Protein AF-A0A6P4YGZ4-F1 (afdb_monomer_lite)

Structure (mmCIF, N/CA/C/O backbone):
data_AF-A0A6P4YGZ4-F1
#
_entry.id   AF-A0A6P4YGZ4-F1
#
loop_
_atom_site.group_PDB
_atom_site.id
_atom_site.type_symbol
_atom_site.label_atom_id
_atom_site.label_alt_id
_atom_site.label_comp_id
_atom_site.label_asym_id
_atom_site.label_entity_id
_atom_site.label_seq_id
_atom_site.pdbx_PDB_ins_code
_atom_site.Cartn_x
_atom_site.Cartn_y
_atom_site.Cartn_z
_atom_site.occupancy
_atom_site.B_iso_or_equiv
_atom_site.auth_seq_id
_atom_site.auth_comp_id
_atom_site.auth_asym_id
_atom_site.auth_atom_id
_atom_site.pdbx_PDB_model_num
ATOM 1 N N . MET A 1 1 ? -19.707 11.711 22.437 1.00 38.28 1 MET A N 1
ATOM 2 C CA . MET A 1 1 ? -18.359 11.160 22.706 1.00 38.28 1 MET A CA 1
ATOM 3 C C . MET A 1 1 ? -18.419 9.651 22.937 1.00 38.28 1 MET A C 1
ATOM 5 O O . MET A 1 1 ? -17.911 8.936 22.089 1.00 38.28 1 MET A O 1
ATOM 9 N N . ALA A 1 2 ? -19.111 9.150 23.972 1.00 34.22 2 ALA A N 1
ATOM 10 C CA . ALA A 1 2 ? -19.199 7.708 24.261 1.00 34.22 2 ALA A CA 1
ATOM 11 C C . ALA A 1 2 ? -19.698 6.853 23.075 1.00 34.22 2 ALA A C 1
ATOM 13 O O . ALA A 1 2 ? -19.029 5.898 22.711 1.00 34.22 2 ALA A O 1
ATOM 14 N N . ALA A 1 3 ? -20.773 7.256 22.386 1.00 33.97 3 ALA A N 1
ATOM 15 C CA . ALA A 1 3 ? -21.329 6.495 21.256 1.00 33.97 3 ALA A CA 1
ATOM 16 C C . ALA A 1 3 ? -20.381 6.355 20.041 1.00 33.97 3 ALA A C 1
ATOM 18 O O . ALA A 1 3 ? -20.393 5.329 19.366 1.00 33.97 3 ALA A O 1
ATOM 19 N N . ILE A 1 4 ? -19.520 7.351 19.789 1.00 40.81 4 ILE A N 1
ATOM 20 C CA . ILE A 1 4 ? -18.512 7.288 18.714 1.00 40.81 4 ILE A CA 1
ATOM 21 C C . ILE A 1 4 ? -17.403 6.301 19.102 1.00 40.81 4 ILE A C 1
ATOM 23 O O . ILE A 1 4 ? -16.966 5.505 18.279 1.00 40.81 4 ILE A O 1
ATOM 27 N N . VAL A 1 5 ? -16.999 6.293 20.376 1.00 48.25 5 VAL A N 1
ATOM 28 C CA . VAL A 1 5 ? -15.969 5.377 20.887 1.00 48.25 5 VAL A CA 1
ATOM 29 C C . VAL A 1 5 ? -16.496 3.939 20.994 1.00 48.25 5 VAL A C 1
ATOM 31 O O . VAL A 1 5 ? -15.761 3.000 20.703 1.00 48.25 5 VAL A O 1
ATOM 34 N N . THR A 1 6 ? -17.782 3.740 21.301 1.00 44.81 6 THR A N 1
ATOM 35 C CA . THR A 1 6 ? -18.419 2.412 21.274 1.00 44.81 6 THR A CA 1
ATOM 36 C C . THR A 1 6 ? -18.513 1.851 19.851 1.00 44.81 6 THR A C 1
ATOM 38 O O . THR A 1 6 ? -18.301 0.658 19.662 1.00 44.81 6 THR A O 1
ATOM 41 N N . SER A 1 7 ? -18.729 2.693 18.832 1.00 47.78 7 SER A N 1
ATOM 42 C CA . SER A 1 7 ? -18.676 2.268 17.422 1.00 47.78 7 SER A CA 1
ATOM 43 C C . SER A 1 7 ? -17.259 1.914 16.939 1.00 47.78 7 SER A C 1
ATOM 45 O O . SER A 1 7 ? -17.119 1.228 15.928 1.00 47.78 7 SER A O 1
ATOM 47 N N . LEU A 1 8 ? -16.213 2.369 17.640 1.00 48.09 8 LEU A N 1
ATOM 48 C CA . LEU A 1 8 ? -14.808 2.030 17.375 1.00 48.09 8 LEU A CA 1
ATOM 49 C C . LEU A 1 8 ? -14.364 0.737 18.083 1.00 48.09 8 LEU A C 1
ATOM 51 O O . LEU A 1 8 ? -13.248 0.260 17.856 1.00 48.09 8 LEU A O 1
ATOM 55 N N . ALA A 1 9 ? -15.214 0.153 18.936 1.00 45.94 9 ALA A N 1
ATOM 56 C CA . ALA A 1 9 ? -14.920 -1.106 19.597 1.00 45.94 9 ALA A CA 1
ATOM 57 C C . ALA A 1 9 ? -14.879 -2.244 18.564 1.00 45.94 9 ALA A C 1
ATOM 59 O O . ALA A 1 9 ? -15.868 -2.564 17.911 1.00 45.94 9 ALA A O 1
ATOM 60 N N . CYS A 1 10 ? -13.698 -2.846 18.429 1.00 48.53 10 CYS A N 1
ATOM 61 C CA . CYS A 1 10 ? -13.402 -4.006 17.590 1.00 48.53 10 CYS A CA 1
ATOM 62 C C . CYS A 1 10 ? -14.480 -5.100 17.781 1.00 48.53 10 CYS A C 1
ATOM 64 O O . CYS A 1 10 ? -14.523 -5.683 18.872 1.00 48.53 10 CYS A O 1
ATOM 66 N N . PRO A 1 11 ? -15.332 -5.412 16.782 1.00 51.25 11 PRO A N 1
ATOM 67 C CA . PRO A 1 11 ? -16.237 -6.548 16.884 1.00 51.25 11 PRO A CA 1
ATOM 68 C C . PRO A 1 11 ? -15.394 -7.826 16.849 1.00 51.25 11 PRO A C 1
ATOM 70 O O . PRO A 1 11 ? -14.919 -8.250 15.797 1.00 51.25 11 PRO A O 1
ATOM 73 N N . ASP A 1 12 ? -15.155 -8.400 18.026 1.00 47.28 12 ASP A N 1
ATOM 74 C CA . ASP A 1 12 ? -14.498 -9.693 18.179 1.00 47.28 12 ASP A CA 1
ATOM 75 C C . ASP A 1 12 ? -15.458 -10.768 17.650 1.00 47.28 12 ASP A C 1
ATOM 77 O O . ASP A 1 12 ? -16.532 -10.996 18.212 1.00 47.28 12 ASP A O 1
ATOM 81 N N . VAL A 1 13 ? -15.127 -11.356 16.499 1.00 47.41 13 VAL A N 1
ATOM 82 C CA . VAL A 1 13 ? -15.925 -12.423 15.870 1.00 47.41 13 VAL A CA 1
ATOM 83 C C . VAL A 1 13 ? -15.520 -13.801 16.406 1.00 47.41 13 VAL A C 1
ATOM 85 O O . VAL A 1 13 ? -16.323 -14.729 16.345 1.00 47.41 13 VAL A O 1
ATOM 88 N N . ASP A 1 14 ? -14.343 -13.935 17.020 1.00 40.75 14 ASP A N 1
ATOM 89 C CA . ASP A 1 14 ? -13.806 -15.247 17.404 1.00 40.75 14 ASP A CA 1
ATOM 90 C C . ASP A 1 14 ? -14.371 -15.796 18.726 1.00 40.75 14 ASP A C 1
ATOM 92 O O . ASP A 1 14 ? -14.312 -17.000 18.966 1.00 40.75 14 ASP A O 1
ATOM 96 N N . SER A 1 15 ? -15.001 -14.972 19.570 1.00 39.31 15 SER A N 1
ATOM 97 C CA . SER A 1 15 ? -15.545 -15.425 20.862 1.00 39.31 15 SER A CA 1
ATOM 98 C C . SER A 1 15 ? -16.939 -16.064 20.789 1.00 39.31 15 SER A C 1
ATOM 100 O O . SER A 1 15 ? -17.356 -16.712 21.745 1.00 39.31 15 SER A O 1
ATOM 102 N N . ARG A 1 16 ? -17.673 -15.946 19.669 1.00 36.69 16 ARG A N 1
ATOM 103 C CA . ARG A 1 16 ? -19.052 -16.479 19.559 1.00 36.69 16 ARG A CA 1
ATOM 104 C C . ARG A 1 16 ? -19.152 -17.932 19.093 1.00 36.69 16 ARG A C 1
ATOM 106 O O . ARG A 1 16 ? -20.245 -18.494 19.124 1.00 36.69 16 ARG A O 1
ATOM 113 N N . CYS A 1 17 ? -18.051 -18.554 18.673 1.00 34.81 17 CYS A N 1
ATOM 114 C CA . CYS A 1 17 ? -18.081 -19.930 18.164 1.00 34.81 17 CYS A CA 1
ATOM 115 C C . CYS A 1 17 ? -18.033 -21.010 19.255 1.00 34.81 17 CYS A C 1
ATOM 117 O O . CYS A 1 17 ? -18.300 -22.166 18.945 1.00 34.81 17 CYS A O 1
ATOM 119 N N . HIS A 1 18 ? -17.750 -20.667 20.517 1.00 31.81 18 HIS A N 1
ATOM 120 C CA . HIS A 1 18 ? -17.573 -21.674 21.571 1.00 31.81 18 HIS A CA 1
ATOM 121 C C . HIS A 1 18 ? -18.814 -21.938 22.448 1.00 31.81 18 HIS A C 1
ATOM 123 O O . HIS A 1 18 ? -18.784 -22.870 23.247 1.00 31.81 18 HIS A O 1
ATOM 129 N N . GLU A 1 19 ? -19.915 -21.188 22.276 1.00 35.25 19 GLU A N 1
ATOM 130 C CA . GLU A 1 19 ? -21.126 -21.331 23.115 1.00 35.25 19 GLU A CA 1
ATOM 131 C C . GLU A 1 19 ? -22.372 -21.905 22.411 1.00 35.25 19 GLU A C 1
ATOM 133 O O . GLU A 1 19 ? -23.364 -22.206 23.071 1.00 35.25 19 GLU A O 1
ATOM 138 N N . ARG A 1 20 ? -22.355 -22.161 21.094 1.00 32.97 20 ARG A N 1
ATOM 139 C CA . ARG A 1 20 ? -23.456 -22.893 20.422 1.00 32.97 20 ARG A CA 1
ATOM 140 C C . ARG A 1 20 ? -23.202 -24.395 20.410 1.00 32.97 20 ARG A C 1
ATOM 142 O O . ARG A 1 20 ? -23.030 -25.008 19.364 1.00 32.97 20 ARG A O 1
ATOM 149 N N . GLY A 1 21 ? -23.181 -24.973 21.603 1.00 33.41 21 GLY A N 1
ATOM 150 C CA . GLY A 1 21 ? -22.968 -26.398 21.819 1.00 33.41 21 GLY A CA 1
ATOM 151 C C . GLY A 1 21 ? -23.950 -27.012 22.807 1.00 33.41 21 GLY A C 1
ATOM 152 O O . GLY A 1 21 ? -23.514 -27.806 23.625 1.00 33.41 21 GLY A O 1
ATOM 153 N N . ASN A 1 22 ? -25.240 -26.645 22.792 1.00 34.56 22 ASN A N 1
ATOM 154 C CA . ASN A 1 22 ? -26.296 -27.521 23.320 1.00 34.56 22 ASN A CA 1
ATOM 155 C C . ASN A 1 22 ? -27.709 -27.019 22.988 1.00 34.56 22 ASN A C 1
ATOM 157 O O . ASN A 1 22 ? -28.110 -25.963 23.471 1.00 34.56 22 ASN A O 1
ATOM 161 N N . SER A 1 23 ? -28.455 -27.811 22.209 1.00 32.22 23 SER A N 1
ATOM 162 C CA . SER A 1 23 ? -29.927 -27.971 22.190 1.00 32.22 23 SER A CA 1
ATOM 163 C C . SER A 1 23 ? -30.432 -28.143 20.759 1.00 32.22 23 SER A C 1
ATOM 165 O O . SER A 1 23 ? -30.665 -27.182 20.031 1.00 32.22 23 SER A O 1
ATOM 167 N N . SER A 1 24 ? -30.620 -29.392 20.343 1.00 30.50 24 SER A N 1
ATOM 168 C CA . SER A 1 24 ? -31.450 -29.734 19.187 1.00 30.50 24 SER A CA 1
ATOM 169 C C . SER A 1 24 ? -32.511 -30.717 19.652 1.00 30.50 24 SER A C 1
ATOM 171 O O . SER A 1 24 ? -32.300 -31.926 19.698 1.00 30.50 24 SER A O 1
ATOM 173 N N . THR A 1 25 ? -33.645 -30.157 20.058 1.00 33.12 25 THR A N 1
ATOM 174 C CA . THR A 1 25 ? -34.918 -30.850 20.221 1.00 33.12 25 THR A CA 1
ATOM 175 C C . THR A 1 25 ? -35.536 -31.092 18.845 1.00 33.12 25 THR A C 1
ATOM 177 O O . THR A 1 25 ? -35.570 -30.208 17.991 1.00 33.12 25 THR A O 1
ATOM 180 N N . LEU A 1 26 ? -36.010 -32.322 18.652 1.00 30.80 26 LEU A N 1
ATOM 181 C CA . LEU A 1 26 ? -36.814 -32.797 17.531 1.00 30.80 26 LEU A CA 1
ATOM 182 C C . LEU A 1 26 ? -37.988 -31.864 17.181 1.00 30.80 26 LEU A C 1
ATOM 184 O O . LEU A 1 26 ? -38.789 -31.543 18.056 1.00 30.80 26 LEU A O 1
ATOM 188 N N . ALA A 1 27 ? -38.193 -31.600 15.887 1.00 30.83 27 ALA A N 1
ATOM 189 C CA . ALA A 1 27 ? -39.525 -31.380 15.318 1.00 30.83 27 ALA A CA 1
ATOM 190 C C . ALA A 1 27 ? -39.557 -31.785 13.831 1.00 30.83 27 ALA A C 1
ATOM 192 O O . ALA A 1 27 ? -38.779 -31.303 13.010 1.00 30.83 27 ALA A O 1
ATOM 193 N N . LEU A 1 28 ? -40.454 -32.722 13.522 1.00 31.56 28 LEU A N 1
ATOM 194 C CA . LEU A 1 28 ? -40.776 -33.284 12.208 1.00 31.56 28 LEU A CA 1
ATOM 195 C C . LEU A 1 28 ? -41.928 -32.509 11.539 1.00 31.56 28 LEU A C 1
ATOM 197 O O . LEU A 1 28 ? -42.857 -32.090 12.222 1.00 31.56 28 LEU A O 1
ATOM 201 N N . GLY A 1 29 ? -41.929 -32.478 10.197 1.00 28.39 29 GLY A N 1
ATOM 202 C CA . GLY A 1 29 ? -43.078 -32.138 9.330 1.00 28.39 29 GLY A CA 1
ATOM 203 C C . GLY A 1 29 ? -43.074 -30.686 8.827 1.00 28.39 29 GLY A C 1
ATOM 204 O O . GLY A 1 29 ? -42.703 -29.785 9.555 1.00 28.39 29 GLY A O 1
ATOM 205 N N . GLY A 1 30 ? -43.450 -30.322 7.600 1.00 28.28 30 GLY A N 1
ATOM 206 C CA . GLY A 1 30 ? -43.998 -31.021 6.442 1.00 28.28 30 GLY A CA 1
ATOM 207 C C . GLY A 1 30 ? -44.523 -29.972 5.433 1.00 28.28 30 GLY A C 1
ATOM 208 O O . GLY A 1 30 ? -45.200 -29.037 5.826 1.00 28.28 30 GLY A O 1
ATOM 209 N N . LYS A 1 31 ? -44.199 -30.153 4.142 1.00 30.59 31 LYS A N 1
ATOM 210 C CA . LYS A 1 31 ? -44.882 -29.703 2.897 1.00 30.59 31 LYS A CA 1
ATOM 211 C C . LYS A 1 31 ? -45.336 -28.226 2.681 1.00 30.59 31 LYS A C 1
ATOM 213 O O . LYS A 1 31 ? -46.361 -27.794 3.178 1.00 30.59 31 LYS A O 1
ATOM 218 N N . HIS A 1 32 ? -44.687 -27.596 1.686 1.00 32.97 32 HIS A N 1
ATOM 219 C CA . HIS A 1 32 ? -45.236 -27.041 0.418 1.00 32.97 32 HIS A CA 1
ATOM 220 C C . HIS A 1 32 ? -46.369 -25.976 0.417 1.00 32.97 32 HIS A C 1
ATOM 222 O O . HIS A 1 32 ? -47.526 -26.315 0.642 1.00 32.97 32 HIS A O 1
ATOM 228 N N . LYS A 1 33 ? -46.084 -24.759 -0.097 1.00 29.42 33 LYS A N 1
ATOM 229 C CA . LYS A 1 33 ? -46.687 -24.151 -1.321 1.00 29.42 33 LYS A CA 1
ATOM 230 C C . LYS A 1 33 ? -46.268 -22.683 -1.512 1.00 29.42 33 LYS A C 1
ATOM 232 O O . LYS A 1 33 ? -46.487 -21.835 -0.659 1.00 29.42 33 LYS A O 1
ATOM 237 N N . THR A 1 34 ? -45.732 -22.395 -2.693 1.00 34.12 34 THR A N 1
ATOM 238 C CA . THR A 1 34 ? -45.511 -21.063 -3.263 1.00 34.12 34 THR A CA 1
ATOM 239 C C . THR A 1 34 ? -46.824 -20.496 -3.815 1.00 34.12 34 THR A C 1
ATOM 241 O O . THR A 1 34 ? -47.534 -21.175 -4.554 1.00 34.12 34 THR A O 1
ATOM 244 N N . SER A 1 35 ? -47.154 -19.246 -3.484 1.00 27.17 35 SER A N 1
ATOM 245 C CA . SER A 1 35 ? -48.253 -18.503 -4.115 1.00 27.17 35 SER A CA 1
ATOM 246 C C . SER A 1 35 ? -47.897 -17.020 -4.196 1.00 27.17 35 SER A C 1
ATOM 248 O O . SER A 1 35 ? -48.106 -16.259 -3.256 1.00 27.17 35 SER A O 1
A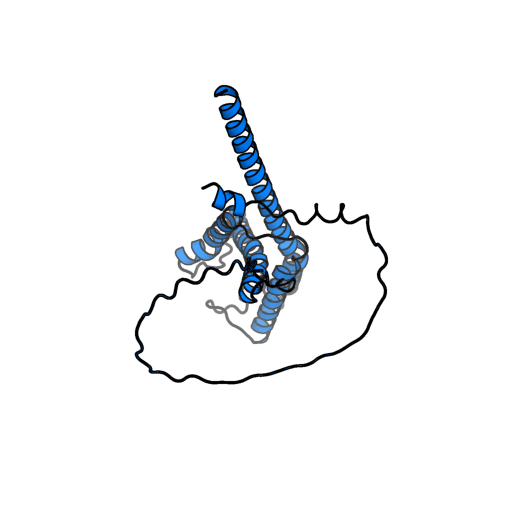TOM 250 N N . SER A 1 36 ? -47.351 -16.604 -5.337 1.00 34.19 36 SER A N 1
ATOM 251 C CA . SER A 1 36 ? -47.166 -15.194 -5.675 1.00 34.19 36 SER A CA 1
ATOM 252 C C . SER A 1 36 ? -48.520 -14.555 -5.991 1.00 34.19 36 SER A C 1
ATOM 254 O O . SER A 1 36 ? -49.131 -14.879 -7.007 1.00 34.19 36 SER A O 1
ATOM 256 N N . ARG A 1 37 ? -48.970 -13.600 -5.170 1.00 28.52 37 ARG A N 1
ATOM 257 C CA . ARG A 1 37 ? -50.014 -12.639 -5.557 1.00 28.52 37 ARG A CA 1
ATOM 258 C C . ARG A 1 37 ? -49.381 -11.271 -5.763 1.00 28.52 37 ARG A C 1
ATOM 260 O O . ARG A 1 37 ? -49.066 -10.555 -4.823 1.00 28.52 37 ARG A O 1
ATOM 267 N N . ARG A 1 38 ? -49.197 -10.940 -7.038 1.00 34.25 38 ARG A N 1
ATOM 268 C CA . ARG A 1 38 ? -49.025 -9.577 -7.535 1.00 34.25 38 ARG A CA 1
ATOM 269 C C . ARG A 1 38 ? -50.402 -8.913 -7.444 1.00 34.25 38 ARG A C 1
ATOM 271 O O . ARG A 1 38 ? -51.325 -9.412 -8.083 1.00 34.25 38 ARG A O 1
ATOM 278 N N . LEU A 1 39 ? -50.547 -7.825 -6.693 1.00 31.44 39 LEU A N 1
ATOM 279 C CA . LEU A 1 39 ? -51.666 -6.905 -6.888 1.00 31.44 39 LEU A CA 1
ATOM 280 C C . LEU A 1 39 ? -51.123 -5.505 -7.153 1.00 31.44 39 LEU A C 1
ATOM 282 O O . LEU A 1 39 ? -50.290 -4.970 -6.427 1.00 31.44 39 LEU A O 1
ATOM 286 N N . ARG A 1 40 ? -51.554 -5.024 -8.313 1.00 30.59 40 ARG A N 1
ATOM 287 C CA . ARG A 1 40 ? -51.266 -3.766 -8.980 1.00 30.59 40 ARG A CA 1
ATOM 288 C C . ARG A 1 40 ? -52.366 -2.778 -8.585 1.00 30.59 40 ARG A C 1
ATOM 290 O O . ARG A 1 40 ? -53.515 -3.200 -8.523 1.00 30.59 40 ARG A O 1
ATOM 297 N N . GLU A 1 41 ? -51.980 -1.502 -8.508 1.00 33.03 41 GLU A N 1
ATOM 298 C CA . GLU A 1 41 ? -52.809 -0.303 -8.763 1.00 33.03 41 GLU A CA 1
ATOM 299 C C . GLU A 1 41 ? -53.912 -0.006 -7.720 1.00 33.03 41 GLU A C 1
ATOM 301 O O . GLU A 1 41 ? -54.439 -0.900 -7.083 1.00 33.03 41 GLU A O 1
ATOM 306 N N . SER A 1 42 ? -54.274 1.238 -7.403 1.00 28.11 42 SER A N 1
ATOM 307 C CA . SER A 1 42 ? -54.393 2.436 -8.242 1.00 28.11 42 SER A CA 1
ATOM 308 C C . SER A 1 42 ? -54.506 3.708 -7.385 1.00 28.11 42 SER A C 1
ATOM 310 O O . SER A 1 42 ? -55.063 3.683 -6.291 1.00 28.11 42 SER A O 1
ATOM 312 N N . PHE A 1 43 ? -54.041 4.829 -7.934 1.00 28.36 43 PHE A N 1
ATOM 313 C CA . PHE A 1 43 ? -54.150 6.188 -7.398 1.00 28.36 43 PHE A CA 1
ATOM 314 C C . PHE A 1 43 ? -55.352 6.921 -8.026 1.00 28.36 43 PHE A C 1
ATOM 316 O O . PHE A 1 43 ? -55.473 6.912 -9.253 1.00 28.36 43 PHE A O 1
ATOM 323 N N . SER A 1 44 ? -56.188 7.614 -7.238 1.00 29.97 44 SER A N 1
ATOM 324 C CA . SER A 1 44 ? -56.779 8.901 -7.657 1.00 29.97 44 SER A CA 1
ATOM 325 C C . SER A 1 44 ? -57.472 9.691 -6.533 1.00 29.97 44 SER A C 1
ATOM 327 O O . SER A 1 44 ? -57.881 9.089 -5.542 1.00 29.97 44 SER A O 1
ATOM 329 N N . PRO A 1 45 ? -57.586 11.031 -6.682 1.00 36.72 45 PRO A N 1
ATOM 330 C CA . PRO A 1 45 ? -57.747 11.986 -5.588 1.00 36.72 45 PRO A CA 1
ATOM 331 C C . PRO A 1 45 ? -59.122 12.683 -5.555 1.00 36.72 45 PRO A C 1
ATOM 333 O O . PRO A 1 45 ? -59.762 12.870 -6.587 1.00 36.72 45 PRO A O 1
ATOM 336 N N . GLY A 1 46 ? -59.505 13.188 -4.378 1.00 31.14 46 GLY A N 1
ATOM 337 C CA . GLY A 1 46 ? -60.524 14.235 -4.227 1.00 31.14 46 GLY A CA 1
ATOM 338 C C . GLY A 1 46 ? -61.805 13.794 -3.514 1.00 31.14 46 GLY A C 1
ATOM 339 O O . GLY A 1 46 ? -62.572 12.995 -4.036 1.00 31.14 46 GLY A O 1
ATOM 340 N N . GLY A 1 47 ? -62.060 14.378 -2.340 1.00 27.11 47 GLY A N 1
ATOM 341 C CA . GLY A 1 47 ? -63.320 14.233 -1.612 1.00 27.11 47 GLY A CA 1
ATOM 342 C C . GLY A 1 47 ? -63.282 14.956 -0.268 1.00 27.11 47 GLY A C 1
ATOM 343 O O . GLY A 1 47 ? -62.701 14.462 0.690 1.00 27.11 47 GLY A O 1
ATOM 344 N N . THR A 1 48 ? -63.871 16.147 -0.221 1.00 35.88 48 THR A N 1
ATOM 345 C CA . THR A 1 48 ? -64.159 16.934 0.987 1.00 35.88 48 THR A CA 1
ATOM 346 C C . THR A 1 48 ? -65.310 16.298 1.770 1.00 35.88 48 THR A C 1
ATOM 348 O O . THR A 1 48 ? -66.368 16.064 1.188 1.00 35.88 48 THR A O 1
ATOM 351 N N . GLY A 1 49 ? -65.141 16.067 3.073 1.00 28.41 49 GLY A N 1
ATOM 352 C CA . GLY A 1 49 ? -66.189 15.542 3.953 1.00 28.41 49 GLY A CA 1
ATOM 353 C C . GLY A 1 49 ? -65.838 15.776 5.421 1.00 28.41 49 GLY A C 1
ATOM 354 O O . GLY A 1 49 ? -64.677 15.674 5.800 1.00 28.41 49 GLY A O 1
ATOM 355 N N . ASN A 1 50 ? -66.836 16.179 6.200 1.00 27.03 50 ASN A N 1
ATOM 356 C CA . ASN A 1 50 ? -66.723 16.797 7.517 1.00 27.03 50 ASN A CA 1
ATOM 357 C C . ASN A 1 50 ? -66.259 15.837 8.627 1.00 27.03 50 ASN A C 1
ATOM 359 O O . ASN A 1 50 ? -66.482 14.633 8.571 1.00 27.03 50 ASN A O 1
ATOM 363 N N . PHE A 1 51 ? -65.630 16.423 9.647 1.00 27.67 51 PHE A N 1
ATOM 364 C CA . PHE A 1 51 ? -65.204 15.785 10.889 1.00 27.67 51 PHE A CA 1
ATOM 365 C C . PHE A 1 51 ? -66.394 15.704 11.855 1.00 27.67 51 PHE A C 1
ATOM 367 O O . PHE A 1 51 ? -66.743 16.699 12.489 1.00 27.67 51 PHE A O 1
ATOM 374 N N . GLU A 1 52 ? -67.013 14.530 11.950 1.00 31.14 52 GLU A N 1
ATOM 375 C CA . GLU A 1 52 ? -67.868 14.146 13.075 1.00 31.14 52 GLU A CA 1
ATOM 376 C C . GLU A 1 52 ? -67.065 13.206 13.979 1.00 31.14 52 GLU A C 1
ATOM 378 O O . GLU A 1 52 ? -66.563 12.170 13.544 1.00 31.14 52 GLU A O 1
ATOM 383 N N . VAL A 1 53 ? -66.877 13.627 15.232 1.00 31.61 53 VAL A N 1
ATOM 384 C CA . VAL A 1 53 ? -66.262 12.818 16.288 1.00 31.61 53 VAL A CA 1
ATOM 385 C C . VAL A 1 53 ? -67.364 11.977 16.899 1.00 31.61 53 VAL A C 1
ATOM 387 O O . VAL A 1 53 ? -68.124 12.467 17.732 1.00 31.61 53 VAL A O 1
ATOM 390 N N . GLU A 1 54 ? -67.434 10.720 16.485 1.00 30.84 54 GLU A N 1
ATOM 391 C CA . GLU A 1 54 ? -68.178 9.691 17.198 1.00 30.84 54 GLU A CA 1
ATOM 392 C C . GLU A 1 54 ? -67.177 8.918 18.055 1.00 30.84 54 GLU A C 1
ATOM 394 O O . GLU A 1 54 ? -66.260 8.254 17.568 1.00 30.84 54 GLU A O 1
ATOM 399 N N . SER A 1 55 ? -67.269 9.150 19.360 1.00 35.22 55 SER A N 1
ATOM 400 C CA . SER A 1 55 ? -66.435 8.529 20.374 1.00 35.22 55 SER A CA 1
ATOM 401 C C . SER A 1 55 ? -67.049 7.195 20.770 1.00 35.22 55 SER A C 1
ATOM 403 O O . SER A 1 55 ? -67.847 7.159 21.704 1.00 35.22 55 SER A O 1
ATOM 405 N N . ASP A 1 56 ? -66.635 6.127 20.092 1.00 28.25 56 ASP A N 1
ATOM 406 C CA . ASP A 1 56 ? -66.869 4.762 20.548 1.00 28.25 56 ASP A CA 1
ATOM 407 C C . ASP A 1 56 ? -65.548 4.123 20.968 1.00 28.25 56 ASP A C 1
ATOM 409 O O . ASP A 1 56 ? -64.582 3.978 20.218 1.00 28.25 56 ASP A O 1
ATOM 413 N N . SER A 1 57 ? -65.518 3.814 22.256 1.00 41.44 57 SER A N 1
ATOM 414 C CA . SER A 1 57 ? -64.507 3.045 22.947 1.00 41.44 57 SER A CA 1
ATOM 415 C C . SER A 1 57 ? -64.587 1.582 22.514 1.00 41.44 57 SER A C 1
ATOM 417 O O . SER A 1 57 ? -65.488 0.870 22.958 1.00 41.44 57 SER A O 1
ATOM 419 N N . GLU A 1 58 ? -63.619 1.110 21.732 1.00 39.19 58 GLU A N 1
ATOM 420 C CA . GLU A 1 58 ? -63.350 -0.322 21.607 1.00 39.19 58 GLU A CA 1
ATOM 421 C C . GLU A 1 58 ? -61.881 -0.613 21.923 1.00 39.19 58 GLU A C 1
ATOM 423 O O . GLU A 1 58 ? -60.941 -0.037 21.376 1.00 39.19 58 GLU A O 1
ATOM 428 N N . ASP A 1 59 ? -61.731 -1.478 22.918 1.00 40.66 59 ASP A N 1
ATOM 429 C CA . ASP A 1 59 ? -60.502 -1.970 23.511 1.00 40.66 59 ASP A CA 1
ATOM 430 C C . ASP A 1 59 ? -59.896 -3.022 22.570 1.00 40.66 59 ASP A C 1
ATOM 432 O O . ASP A 1 59 ? -60.253 -4.200 22.612 1.00 40.66 59 ASP A O 1
ATOM 436 N N . SER A 1 60 ? -59.012 -2.600 21.666 1.00 35.91 60 SER A N 1
ATOM 437 C CA . SER A 1 60 ? -58.219 -3.508 20.835 1.00 35.91 60 SER A CA 1
ATOM 438 C C . SER A 1 60 ? -56.739 -3.193 21.006 1.00 35.91 60 SER A C 1
ATOM 440 O O . SER A 1 60 ? -56.173 -2.278 20.408 1.00 35.91 60 SER A O 1
ATOM 442 N N . ASN A 1 61 ? -56.117 -3.979 21.881 1.00 42.56 61 ASN A N 1
ATOM 443 C CA . ASN A 1 61 ? -54.677 -4.094 22.052 1.00 42.56 61 ASN A CA 1
ATOM 444 C C . ASN A 1 61 ? -54.056 -4.697 20.779 1.00 42.56 61 ASN A C 1
ATOM 446 O O . ASN A 1 61 ? -53.653 -5.861 20.749 1.00 42.56 61 ASN A O 1
ATOM 450 N N . ASP A 1 62 ? -54.005 -3.898 19.718 1.00 35.41 62 ASP A N 1
ATOM 451 C CA . ASP A 1 62 ? -53.304 -4.227 18.489 1.00 35.41 62 ASP A CA 1
ATOM 452 C C . ASP A 1 62 ? -51.821 -3.986 18.738 1.00 35.41 62 ASP A C 1
ATOM 454 O O . ASP A 1 62 ? -51.264 -2.908 18.516 1.00 35.41 62 ASP A O 1
ATOM 458 N N . GLY A 1 63 ? -51.175 -5.027 19.262 1.00 40.25 63 GLY A N 1
ATOM 459 C CA . GLY A 1 63 ? -49.731 -5.134 19.260 1.00 40.25 63 GLY A CA 1
ATOM 460 C C . GLY A 1 63 ? -49.238 -4.953 17.831 1.00 40.25 63 GLY A C 1
ATOM 461 O O . GLY A 1 63 ? -49.307 -5.876 17.022 1.00 40.25 63 GLY A O 1
ATOM 462 N N . LEU A 1 64 ? -48.732 -3.755 17.532 1.00 37.31 64 LEU A N 1
ATOM 463 C CA . LEU A 1 64 ? -47.943 -3.467 16.348 1.00 37.31 64 LEU A CA 1
ATOM 464 C C . LEU A 1 64 ? -46.696 -4.348 16.427 1.00 37.31 64 LEU A C 1
ATOM 466 O O . LEU A 1 64 ? -45.657 -3.952 16.958 1.00 37.31 64 LEU A O 1
ATOM 470 N N . SER A 1 65 ? -46.807 -5.574 15.922 1.00 38.53 65 SER A N 1
ATOM 471 C CA . SER A 1 65 ? -45.654 -6.371 15.562 1.00 38.53 65 SER A CA 1
ATOM 472 C C . SER A 1 65 ? -44.977 -5.608 14.434 1.00 38.53 65 SER A C 1
ATOM 474 O O . SER A 1 65 ? -45.336 -5.743 13.264 1.00 38.53 65 SER A O 1
ATOM 476 N N . VAL A 1 66 ? -44.032 -4.744 14.804 1.00 50.12 66 VAL A N 1
ATOM 477 C CA . VAL A 1 66 ? -42.972 -4.322 13.903 1.00 50.12 66 VAL A CA 1
ATOM 478 C C . VAL A 1 66 ? -42.321 -5.625 13.489 1.00 50.12 66 VAL A C 1
ATOM 480 O O . VAL A 1 66 ? -41.566 -6.223 14.256 1.00 50.12 66 VAL A O 1
ATOM 483 N N . ASP A 1 67 ? -42.717 -6.112 12.320 1.00 40.31 67 ASP A N 1
ATOM 484 C CA . ASP A 1 67 ? -42.064 -7.221 11.667 1.00 40.31 67 ASP A CA 1
ATOM 485 C C . ASP A 1 67 ? -40.661 -6.695 11.376 1.00 40.31 67 ASP A C 1
ATOM 487 O O . ASP A 1 67 ? -40.424 -5.949 10.420 1.00 40.31 67 ASP A O 1
ATOM 491 N N . VAL A 1 68 ? -39.751 -6.943 12.322 1.00 58.03 68 VAL A N 1
ATOM 492 C CA . VAL A 1 68 ? -38.322 -6.774 12.132 1.00 58.03 68 VAL A CA 1
ATOM 493 C C . VAL A 1 68 ? -38.015 -7.772 11.042 1.00 58.03 68 VAL A C 1
ATOM 495 O O . VAL A 1 68 ? -37.731 -8.933 11.321 1.00 58.03 68 VAL A O 1
ATOM 498 N N . SER A 1 69 ? -38.168 -7.312 9.798 1.00 45.56 69 SER A N 1
ATOM 499 C CA . SER A 1 69 ? -37.715 -7.995 8.606 1.00 45.56 69 SER A CA 1
ATOM 500 C C . SER A 1 69 ? -36.316 -8.465 8.939 1.00 45.56 69 SER A C 1
ATOM 502 O O . SER A 1 69 ? -35.397 -7.656 9.107 1.00 45.56 69 SER A O 1
ATOM 504 N N . THR A 1 70 ? -36.190 -9.768 9.179 1.00 52.03 70 THR A N 1
ATOM 505 C CA . THR A 1 70 ? -34.917 -10.420 9.409 1.00 52.03 70 THR A CA 1
ATOM 506 C C . THR A 1 70 ? -34.190 -10.303 8.089 1.00 52.03 70 THR A C 1
ATOM 508 O O . THR A 1 70 ? -34.346 -11.150 7.207 1.00 52.03 70 THR A O 1
ATOM 511 N N . ALA A 1 71 ? -33.482 -9.186 7.933 1.00 51.88 71 ALA A N 1
ATOM 512 C CA . ALA A 1 71 ? -32.590 -8.938 6.828 1.00 51.88 71 ALA A CA 1
ATOM 513 C C . ALA A 1 71 ? -31.774 -10.219 6.603 1.00 51.88 71 ALA A C 1
ATOM 515 O O . ALA A 1 71 ? -31.260 -10.788 7.579 1.00 51.88 71 ALA A O 1
ATOM 516 N N . PRO A 1 72 ? -31.709 -10.736 5.363 1.00 60.50 72 PRO A N 1
ATOM 517 C CA . PRO A 1 72 ? -30.907 -11.912 5.083 1.00 60.50 72 PRO A CA 1
ATOM 518 C C . PRO A 1 72 ? -29.465 -11.655 5.554 1.00 60.50 72 PRO A C 1
ATOM 520 O O . PRO A 1 72 ? -29.022 -10.506 5.569 1.00 60.50 72 PRO A O 1
ATOM 523 N N . PRO A 1 73 ? -28.721 -12.698 5.957 1.00 64.31 73 PRO A N 1
ATOM 524 C CA . PRO A 1 73 ? -27.496 -12.578 6.760 1.00 64.31 73 PRO A CA 1
ATOM 525 C C . PRO A 1 73 ? -26.317 -11.789 6.140 1.00 64.31 73 PRO A C 1
ATOM 527 O O . PRO A 1 73 ? -25.271 -11.702 6.774 1.00 64.31 73 PRO A O 1
ATOM 530 N N . ASP A 1 74 ? -26.481 -11.163 4.968 1.00 65.44 74 ASP A N 1
ATOM 531 C CA . ASP A 1 74 ? -25.444 -10.476 4.188 1.00 65.44 74 ASP A CA 1
ATOM 532 C C . ASP A 1 74 ? -25.838 -9.059 3.706 1.00 65.44 74 ASP A C 1
ATOM 534 O O . ASP A 1 74 ? -25.428 -8.632 2.621 1.00 65.44 74 ASP A O 1
ATOM 538 N N . ASP A 1 75 ? -26.592 -8.293 4.497 1.00 71.88 75 ASP A N 1
ATOM 539 C CA . ASP A 1 75 ? -27.161 -6.990 4.090 1.00 71.88 75 ASP A CA 1
ATOM 540 C C . ASP A 1 75 ? -26.158 -5.809 4.023 1.00 71.88 75 ASP A C 1
ATOM 542 O O . ASP A 1 75 ? -26.505 -4.636 4.172 1.00 71.88 75 ASP A O 1
ATOM 546 N N . LEU A 1 76 ? -24.876 -6.086 3.759 1.00 82.69 76 LEU A N 1
ATOM 547 C CA . LEU A 1 76 ? -23.896 -5.039 3.479 1.00 82.69 76 LEU A CA 1
ATOM 548 C C . LEU A 1 76 ? -23.952 -4.647 1.996 1.00 82.69 76 LEU A C 1
ATOM 550 O O . LEU A 1 76 ? -23.616 -5.450 1.118 1.00 82.69 76 LEU A O 1
ATOM 554 N N . CYS A 1 77 ? -24.330 -3.395 1.717 1.00 92.56 77 CYS A N 1
ATOM 555 C CA . CYS A 1 77 ? -24.428 -2.896 0.344 1.00 92.56 77 CYS A CA 1
ATOM 556 C C . CYS A 1 77 ? -23.104 -3.058 -0.425 1.00 92.56 77 CYS A C 1
ATOM 558 O O . CYS A 1 77 ? -22.014 -2.934 0.142 1.00 92.56 77 CYS A O 1
ATOM 560 N N . TRP A 1 78 ? -23.198 -3.323 -1.730 1.00 91.56 78 TRP A N 1
ATOM 561 C CA . TRP A 1 78 ? -22.061 -3.676 -2.585 1.00 91.56 78 TRP A CA 1
ATOM 562 C C . TRP A 1 78 ? -20.918 -2.654 -2.521 1.00 91.56 78 TRP A C 1
ATOM 564 O O . T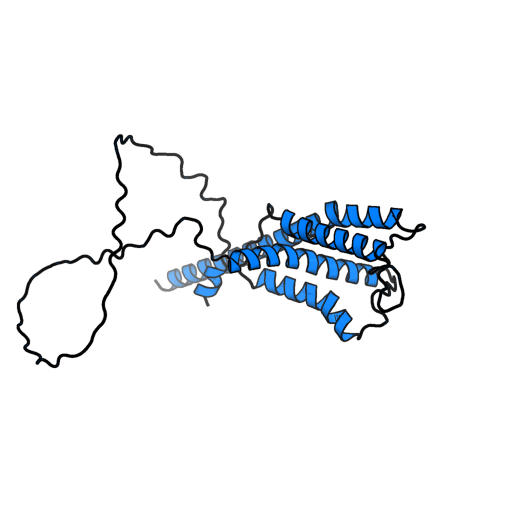RP A 1 78 ? -19.755 -3.048 -2.487 1.00 91.56 78 TRP A O 1
ATOM 574 N N . TYR A 1 79 ? -21.230 -1.358 -2.414 1.00 91.56 79 TYR A N 1
ATOM 575 C CA . TYR A 1 79 ? -20.214 -0.309 -2.365 1.00 91.56 79 TYR A CA 1
ATOM 576 C C . TYR A 1 79 ? -19.367 -0.376 -1.089 1.00 91.56 79 TYR A C 1
ATOM 578 O O . TYR A 1 79 ? -18.167 -0.127 -1.146 1.00 91.56 79 TYR A O 1
ATOM 586 N N . HIS A 1 80 ? -19.934 -0.784 0.052 1.00 90.44 80 HIS A N 1
ATOM 587 C CA . HIS A 1 80 ? -19.158 -0.991 1.278 1.00 90.44 80 HIS A CA 1
ATOM 588 C C . HIS A 1 80 ? -18.199 -2.176 1.138 1.00 90.44 80 HIS A C 1
ATOM 590 O O . HIS A 1 80 ? -17.061 -2.099 1.596 1.00 90.44 80 HIS A O 1
ATOM 596 N N . LYS A 1 81 ? -18.629 -3.255 0.465 1.00 89.69 81 LYS A N 1
ATOM 597 C CA . LYS A 1 81 ? -17.759 -4.401 0.156 1.00 89.69 81 LYS A CA 1
ATOM 598 C C . LYS A 1 81 ? -16.591 -3.951 -0.726 1.00 89.69 81 LYS A C 1
ATOM 600 O O . LYS A 1 81 ? -15.445 -4.264 -0.419 1.00 89.69 81 LYS A O 1
ATOM 605 N N . THR A 1 82 ? -16.865 -3.154 -1.761 1.00 91.62 82 THR A N 1
ATOM 606 C CA . THR A 1 82 ? -15.831 -2.579 -2.633 1.00 91.62 82 THR A CA 1
ATOM 607 C C . THR A 1 82 ? -14.867 -1.679 -1.864 1.00 91.62 82 THR A C 1
ATOM 609 O O . THR A 1 82 ? -13.659 -1.869 -1.968 1.00 91.62 82 THR A O 1
ATOM 612 N N . MET A 1 83 ? -15.371 -0.749 -1.049 1.00 92.25 83 MET A N 1
ATOM 613 C CA . MET A 1 83 ? -14.531 0.141 -0.237 1.00 92.25 83 MET A CA 1
ATOM 614 C C . MET A 1 83 ? -13.646 -0.637 0.729 1.00 92.25 83 MET A C 1
ATOM 616 O O . MET A 1 83 ? -12.475 -0.314 0.897 1.00 92.25 83 MET A O 1
ATOM 620 N N . TRP A 1 84 ? -14.168 -1.712 1.314 1.00 92.81 84 TRP A N 1
ATOM 621 C CA . TRP A 1 84 ? -13.387 -2.568 2.192 1.00 92.81 84 TRP A CA 1
ATOM 622 C C . TRP A 1 84 ? -12.279 -3.331 1.450 1.00 92.81 84 TRP A C 1
ATOM 624 O O . TRP A 1 84 ? -11.153 -3.411 1.941 1.00 92.81 84 TRP A O 1
ATOM 634 N N . VAL A 1 85 ? -12.547 -3.865 0.255 1.00 92.75 85 VAL A N 1
ATOM 635 C CA . VAL A 1 85 ? -11.510 -4.501 -0.584 1.00 92.75 85 VAL A CA 1
ATOM 636 C C . VAL A 1 85 ? -10.435 -3.488 -0.985 1.00 92.75 85 VAL A C 1
ATOM 638 O O . VAL A 1 85 ? -9.240 -3.777 -0.875 1.00 92.75 85 VAL A O 1
ATOM 641 N N . LEU A 1 86 ? -10.854 -2.287 -1.396 1.00 93.19 86 LEU A N 1
ATOM 642 C CA . LEU A 1 86 ? -9.951 -1.188 -1.733 1.00 93.19 86 LEU A CA 1
ATOM 643 C C . LEU A 1 86 ? -9.091 -0.795 -0.534 1.00 93.19 86 LEU A C 1
ATOM 645 O O . LEU A 1 86 ? -7.882 -0.690 -0.683 1.00 93.19 86 LEU A O 1
ATOM 649 N N . TYR A 1 87 ? -9.671 -0.672 0.660 1.00 93.38 87 TYR A N 1
ATOM 650 C CA . TYR A 1 87 ? -8.936 -0.382 1.890 1.00 93.38 87 TYR A CA 1
ATOM 651 C C . TYR A 1 87 ? -7.881 -1.452 2.210 1.00 93.38 87 TYR A C 1
ATOM 653 O O . TYR A 1 87 ? -6.714 -1.122 2.418 1.00 93.38 87 TYR A O 1
ATOM 661 N N . ASN A 1 88 ? -8.257 -2.739 2.171 1.00 93.50 88 ASN A N 1
ATOM 662 C CA . ASN A 1 88 ? -7.320 -3.849 2.412 1.00 93.50 88 ASN A CA 1
ATOM 663 C C . ASN A 1 88 ? -6.165 -3.887 1.399 1.00 93.50 88 ASN A C 1
ATOM 665 O O . ASN A 1 88 ? -5.135 -4.492 1.674 1.00 93.50 88 ASN A O 1
ATOM 669 N N . THR A 1 89 ? -6.339 -3.269 0.231 1.00 94.31 89 THR A N 1
ATOM 670 C CA . THR A 1 89 ? -5.310 -3.158 -0.808 1.00 94.31 89 THR A CA 1
ATOM 671 C C . THR A 1 89 ? -4.473 -1.895 -0.622 1.00 94.31 89 THR A C 1
ATOM 673 O O . THR A 1 89 ? -3.250 -1.953 -0.559 1.00 94.31 89 THR A O 1
ATOM 676 N N . MET A 1 90 ? -5.130 -0.745 -0.502 1.00 94.81 90 MET A N 1
ATOM 677 C CA . MET A 1 90 ? -4.510 0.573 -0.422 1.00 94.81 90 MET A CA 1
ATOM 678 C C . MET A 1 90 ? -3.626 0.703 0.814 1.00 94.81 90 MET A C 1
ATOM 680 O O . MET A 1 90 ? -2.511 1.199 0.698 1.00 94.81 90 MET A O 1
ATOM 684 N N . ALA A 1 91 ? -4.083 0.231 1.977 1.00 94.62 91 ALA A N 1
ATOM 685 C CA . ALA A 1 91 ? -3.346 0.394 3.224 1.00 94.62 91 ALA A CA 1
ATOM 686 C C . ALA A 1 91 ? -1.941 -0.254 3.197 1.00 94.62 91 ALA A C 1
ATOM 688 O O . ALA A 1 91 ? -0.957 0.453 3.428 1.00 94.62 91 ALA A O 1
ATOM 689 N N . PRO A 1 92 ? -1.784 -1.557 2.878 1.00 95.56 92 PRO A N 1
ATOM 690 C CA . PRO A 1 92 ? -0.455 -2.168 2.827 1.00 95.56 92 PRO A CA 1
ATOM 691 C C . PRO A 1 92 ? 0.408 -1.614 1.688 1.00 95.56 92 PRO A C 1
ATOM 693 O O . PRO A 1 92 ? 1.611 -1.440 1.877 1.00 95.56 92 PRO A O 1
ATOM 696 N N . ILE A 1 93 ? -0.182 -1.293 0.531 1.00 94.88 93 ILE A N 1
ATOM 697 C CA . ILE A 1 93 ? 0.560 -0.761 -0.623 1.00 94.88 93 ILE A CA 1
ATOM 698 C C . ILE A 1 93 ? 1.077 0.660 -0.356 1.00 94.88 93 ILE A C 1
ATOM 700 O O . ILE A 1 93 ? 2.220 0.963 -0.690 1.00 94.88 93 ILE A O 1
ATOM 704 N N . ALA A 1 94 ? 0.286 1.518 0.290 1.00 94.19 94 ALA A N 1
ATOM 705 C CA . ALA A 1 94 ? 0.710 2.859 0.682 1.00 94.19 94 ALA A CA 1
ATOM 706 C C . ALA A 1 94 ? 1.911 2.817 1.636 1.00 94.19 94 ALA A C 1
ATOM 708 O O . ALA A 1 94 ? 2.920 3.476 1.389 1.00 94.19 94 ALA A O 1
ATOM 709 N N . LEU A 1 95 ? 1.837 1.987 2.686 1.00 94.31 95 LEU A N 1
ATOM 710 C CA . LEU A 1 95 ? 2.946 1.808 3.628 1.00 94.31 95 LEU A CA 1
ATOM 711 C C . LEU A 1 95 ? 4.193 1.237 2.945 1.00 94.31 95 LEU A C 1
ATOM 713 O O . LEU A 1 95 ? 5.302 1.678 3.246 1.00 94.31 95 LEU A O 1
ATOM 717 N N . LEU A 1 96 ? 4.020 0.298 2.009 1.00 93.69 96 LEU A N 1
ATOM 718 C CA . LEU A 1 96 ? 5.112 -0.255 1.213 1.00 93.69 96 LEU A CA 1
ATOM 719 C C . LEU A 1 96 ? 5.817 0.830 0.389 1.00 93.69 96 LEU A C 1
ATOM 721 O O . LEU A 1 96 ? 7.040 0.930 0.435 1.00 93.69 96 LEU A O 1
ATOM 725 N N . ILE A 1 97 ? 5.068 1.665 -0.334 1.00 90.00 97 ILE A N 1
ATOM 726 C CA . ILE A 1 97 ? 5.639 2.742 -1.159 1.00 90.00 97 ILE A CA 1
ATOM 727 C C . ILE A 1 97 ? 6.402 3.745 -0.284 1.00 90.00 97 ILE A C 1
ATOM 729 O O . ILE A 1 97 ? 7.539 4.106 -0.598 1.00 90.00 97 ILE A O 1
ATOM 733 N N . THR A 1 98 ? 5.819 4.159 0.844 1.00 90.88 98 THR A N 1
ATOM 734 C CA . THR A 1 98 ? 6.481 5.048 1.809 1.00 90.88 98 THR A CA 1
ATOM 735 C C . THR A 1 98 ? 7.756 4.427 2.374 1.00 90.88 98 THR A C 1
ATOM 737 O O . THR A 1 98 ? 8.779 5.110 2.487 1.00 90.88 98 THR A O 1
ATOM 740 N N . PHE A 1 99 ? 7.727 3.134 2.702 1.00 90.81 99 PHE A N 1
ATOM 741 C CA . PHE A 1 99 ? 8.895 2.413 3.192 1.00 90.81 99 PHE A CA 1
ATOM 742 C C . PHE A 1 99 ? 10.002 2.342 2.141 1.00 90.81 99 PHE A C 1
ATOM 744 O O . PHE A 1 99 ? 11.129 2.724 2.440 1.00 90.81 99 PHE A O 1
ATOM 751 N N . LEU A 1 100 ? 9.690 1.925 0.908 1.00 87.44 100 LEU A N 1
ATOM 752 C CA . LEU A 1 100 ? 10.670 1.840 -0.179 1.00 87.44 100 LEU A CA 1
ATOM 753 C C . LEU A 1 100 ? 11.327 3.197 -0.449 1.00 87.44 100 LEU A C 1
ATOM 755 O O . LEU A 1 100 ? 12.547 3.268 -0.591 1.00 87.44 100 LEU A O 1
ATOM 759 N N . ARG A 1 101 ? 10.549 4.288 -0.445 1.00 84.12 101 ARG A N 1
ATOM 760 C CA . ARG A 1 101 ? 11.100 5.642 -0.599 1.00 84.12 101 ARG A CA 1
ATOM 761 C C . ARG A 1 101 ? 11.997 6.039 0.571 1.00 84.12 101 ARG A C 1
ATOM 763 O O . ARG A 1 101 ? 13.066 6.601 0.351 1.00 84.12 101 ARG A O 1
ATOM 770 N N . THR A 1 102 ? 11.571 5.774 1.803 1.00 84.75 102 THR A N 1
ATOM 771 C CA . THR A 1 102 ? 12.348 6.123 3.005 1.00 84.75 102 THR A CA 1
ATOM 772 C C . THR A 1 102 ? 13.656 5.334 3.060 1.00 84.75 102 THR A C 1
ATOM 774 O O . THR A 1 102 ? 14.705 5.896 3.365 1.00 84.75 102 THR A O 1
ATOM 777 N N . LEU A 1 103 ? 13.610 4.054 2.687 1.00 86.62 103 LEU A N 1
ATOM 778 C CA . LEU A 1 103 ? 14.773 3.181 2.578 1.00 86.62 103 LEU A CA 1
ATOM 779 C C . LEU A 1 103 ? 15.761 3.692 1.519 1.00 86.62 103 LEU A C 1
ATOM 781 O O . LEU A 1 103 ? 16.951 3.808 1.798 1.00 86.62 103 LEU A O 1
ATOM 785 N N . ALA A 1 104 ? 15.261 4.059 0.336 1.00 80.81 104 ALA A N 1
ATOM 786 C CA . ALA A 1 104 ? 16.072 4.629 -0.736 1.00 80.81 104 ALA A CA 1
ATOM 787 C C . ALA A 1 104 ? 16.775 5.932 -0.307 1.00 80.81 104 ALA A C 1
ATOM 789 O O . ALA A 1 104 ? 17.963 6.107 -0.573 1.00 80.81 104 ALA A O 1
ATOM 790 N N . MET A 1 105 ? 16.081 6.818 0.417 1.00 78.81 105 MET A N 1
ATOM 791 C CA . MET A 1 105 ? 16.701 8.027 0.978 1.00 78.81 105 MET A CA 1
ATOM 792 C C . MET A 1 105 ? 17.775 7.695 2.025 1.00 78.81 105 MET A C 1
ATOM 794 O O . MET A 1 105 ? 18.841 8.306 2.021 1.00 78.81 105 MET A O 1
ATOM 798 N N . GLY A 1 106 ? 17.524 6.715 2.899 1.00 79.81 106 GLY A N 1
ATOM 799 C CA . GLY A 1 106 ? 18.450 6.325 3.967 1.00 79.81 106 GLY A CA 1
ATOM 800 C C . GLY A 1 106 ? 19.763 5.712 3.471 1.00 79.81 106 GLY A C 1
ATOM 801 O O . GLY A 1 106 ? 20.806 5.935 4.079 1.00 79.81 106 GLY A O 1
ATOM 802 N N . PHE A 1 107 ? 19.739 4.987 2.350 1.00 79.62 107 PHE A N 1
ATOM 803 C CA . PHE A 1 107 ? 20.948 4.412 1.751 1.00 79.62 107 PHE A CA 1
ATOM 804 C C . PHE A 1 107 ? 21.752 5.392 0.895 1.00 79.62 107 PHE A C 1
ATOM 806 O O . PHE A 1 107 ? 22.730 4.989 0.268 1.00 79.62 107 PHE A O 1
ATOM 813 N N . GLY A 1 108 ? 21.352 6.667 0.829 1.00 65.06 108 GLY A N 1
ATOM 814 C CA . GLY A 1 108 ? 22.027 7.657 -0.011 1.00 65.06 108 GLY A CA 1
ATOM 815 C C . GLY A 1 108 ? 21.984 7.308 -1.498 1.00 65.06 108 GLY A C 1
ATOM 816 O O . GLY A 1 108 ? 22.658 7.951 -2.300 1.00 65.06 108 GLY A O 1
ATOM 817 N N . THR A 1 109 ? 21.186 6.309 -1.886 1.00 61.97 109 THR A N 1
ATOM 818 C CA . THR A 1 109 ? 20.840 6.108 -3.279 1.00 61.97 109 THR A CA 1
ATOM 819 C C . THR A 1 109 ? 20.032 7.333 -3.663 1.00 61.97 109 THR A C 1
ATOM 821 O O . THR A 1 109 ? 18.904 7.506 -3.197 1.00 61.97 109 THR A O 1
ATOM 824 N N . SER A 1 110 ? 20.602 8.199 -4.501 1.00 52.06 110 SER A N 1
ATOM 825 C CA . SER A 1 110 ? 19.824 9.088 -5.355 1.00 52.06 110 SER A CA 1
ATOM 826 C C . SER A 1 110 ? 19.049 8.180 -6.296 1.00 52.06 110 SER A C 1
ATOM 828 O O . SER A 1 110 ? 19.402 7.973 -7.450 1.00 52.06 110 SER A O 1
ATOM 830 N N . PHE A 1 111 ? 18.048 7.506 -5.750 1.00 51.97 111 PHE A N 1
ATOM 831 C CA . PHE A 1 111 ? 17.104 6.728 -6.501 1.00 51.97 111 PHE A CA 1
ATOM 832 C C . PHE A 1 111 ? 16.258 7.806 -7.172 1.00 51.97 111 PHE A C 1
ATOM 834 O O . PHE A 1 111 ? 15.276 8.289 -6.605 1.00 51.97 111 PHE A O 1
ATOM 841 N N . GLU A 1 112 ? 16.768 8.285 -8.311 1.00 50.81 112 GLU A N 1
ATOM 842 C CA . GLU A 1 112 ? 16.239 9.359 -9.150 1.00 50.81 112 GLU A CA 1
ATOM 843 C C . GLU A 1 112 ? 14.924 8.904 -9.803 1.00 50.81 112 GLU A C 1
ATOM 845 O O . GLU A 1 112 ? 14.738 8.965 -11.009 1.00 50.81 112 GLU A O 1
ATOM 850 N N . TRP A 1 113 ? 13.982 8.398 -9.011 1.00 54.59 113 TRP A N 1
ATOM 851 C CA . TRP A 1 113 ? 12.664 7.979 -9.473 1.00 54.59 113 TRP A CA 1
ATOM 852 C C . TRP A 1 113 ? 11.875 9.142 -10.081 1.00 54.59 113 TRP A C 1
ATOM 854 O O . TRP A 1 113 ? 10.929 8.926 -10.833 1.00 54.59 113 TRP A O 1
ATOM 864 N N . THR A 1 114 ? 12.222 10.370 -9.693 1.00 51.72 114 THR A N 1
ATOM 865 C CA . THR A 1 114 ? 11.344 11.532 -9.808 1.00 51.72 114 THR A CA 1
ATOM 866 C C . THR A 1 114 ? 12.089 12.867 -9.883 1.00 51.72 114 THR A C 1
ATOM 868 O O . THR A 1 114 ? 11.459 13.903 -9.698 1.00 51.72 114 THR A O 1
ATOM 871 N N . ASN A 1 115 ? 13.386 12.902 -10.225 1.00 50.09 115 ASN A N 1
ATOM 872 C CA . ASN A 1 115 ? 14.155 14.162 -10.331 1.00 50.09 115 ASN A CA 1
ATOM 873 C C . ASN A 1 115 ? 13.606 15.163 -11.374 1.00 50.09 115 ASN A C 1
ATOM 875 O O . ASN A 1 115 ? 14.125 16.267 -11.524 1.00 50.09 115 ASN A O 1
ATOM 879 N N . HIS A 1 116 ? 12.524 14.802 -12.065 1.00 53.03 116 HIS A N 1
ATOM 880 C CA . HIS A 1 116 ? 11.808 15.615 -13.042 1.00 53.03 116 HIS A CA 1
ATOM 881 C C . HIS A 1 116 ? 10.378 15.995 -12.608 1.00 53.03 116 HIS A C 1
ATOM 883 O O . HIS A 1 116 ? 9.696 16.714 -13.335 1.00 53.03 116 HIS A O 1
ATOM 889 N N . LEU A 1 117 ? 9.894 15.515 -11.455 1.00 60.03 117 LEU A N 1
ATOM 890 C CA . LEU A 1 117 ? 8.581 15.865 -10.910 1.00 60.03 117 LEU A CA 1
ATOM 891 C C . LEU A 1 117 ? 8.704 17.001 -9.889 1.00 60.03 117 LEU A C 1
ATOM 893 O O . LEU A 1 117 ? 9.718 17.162 -9.213 1.00 60.03 117 LEU A O 1
ATOM 897 N N . ASN A 1 118 ? 7.643 17.802 -9.770 1.00 71.12 118 ASN A N 1
ATOM 898 C CA . ASN A 1 118 ? 7.581 18.876 -8.782 1.00 71.12 118 ASN A CA 1
ATOM 899 C C . ASN A 1 118 ? 7.814 18.312 -7.365 1.00 71.12 118 ASN A C 1
ATOM 901 O O . ASN A 1 118 ? 7.200 17.299 -7.019 1.00 71.12 118 ASN A O 1
ATOM 905 N N . PRO A 1 119 ? 8.594 18.987 -6.499 1.00 74.94 119 PRO A N 1
ATOM 906 C CA . PRO A 1 119 ? 8.902 18.505 -5.146 1.00 74.94 119 PRO A CA 1
ATOM 907 C C . PRO A 1 119 ? 7.648 18.244 -4.294 1.00 74.94 119 PRO A C 1
ATOM 909 O O . PRO A 1 119 ? 7.650 17.387 -3.413 1.00 74.94 119 PRO A O 1
ATOM 912 N N . LEU A 1 120 ? 6.544 18.939 -4.587 1.00 79.56 120 LEU A N 1
ATOM 913 C CA . LEU A 1 120 ? 5.239 18.694 -3.969 1.00 79.56 120 LEU A CA 1
ATOM 914 C C . LEU A 1 120 ? 4.679 17.304 -4.302 1.00 79.56 120 LEU A C 1
ATOM 916 O O . LEU A 1 120 ? 4.175 16.620 -3.415 1.00 79.56 120 LEU A O 1
ATOM 920 N N . THR A 1 121 ? 4.780 16.874 -5.560 1.00 76.25 121 THR A N 1
ATOM 921 C CA . THR A 1 121 ? 4.293 15.564 -6.013 1.00 76.25 121 THR A CA 1
ATOM 922 C C . THR A 1 121 ? 5.051 14.438 -5.321 1.00 76.25 121 THR A C 1
ATOM 924 O O . THR A 1 121 ? 4.446 13.463 -4.881 1.00 76.25 121 THR A O 1
ATOM 927 N N . ASP A 1 122 ? 6.359 14.608 -5.139 1.00 75.88 122 ASP A N 1
ATOM 928 C CA . ASP A 1 122 ? 7.206 13.646 -4.437 1.00 75.88 122 ASP A CA 1
ATOM 929 C C . ASP A 1 122 ? 6.807 13.467 -2.974 1.00 75.88 122 ASP A C 1
ATOM 931 O O . ASP A 1 122 ? 6.694 12.335 -2.496 1.00 75.88 122 ASP A O 1
ATOM 935 N N . ILE A 1 123 ? 6.554 14.569 -2.268 1.00 81.12 123 ILE A N 1
ATOM 936 C CA . ILE A 1 123 ? 6.111 14.532 -0.870 1.00 81.12 123 ILE A CA 1
ATOM 937 C C . ILE A 1 123 ? 4.737 13.863 -0.770 1.00 81.12 123 ILE A C 1
ATOM 939 O O . ILE A 1 123 ? 4.536 12.989 0.078 1.00 81.12 123 ILE A O 1
ATOM 943 N N . LEU A 1 124 ? 3.805 14.233 -1.653 1.00 82.88 124 LEU A N 1
ATOM 944 C CA . LEU A 1 124 ? 2.443 13.707 -1.636 1.00 82.88 124 LEU A CA 1
ATOM 945 C C . LEU A 1 124 ? 2.400 12.204 -1.936 1.00 82.88 124 LEU A C 1
ATOM 947 O O . LEU A 1 124 ? 1.796 11.446 -1.176 1.00 82.88 124 LEU A O 1
ATOM 951 N N . HIS A 1 125 ? 3.070 11.761 -3.003 1.00 74.69 125 HIS A N 1
ATOM 952 C CA . HIS A 1 125 ? 3.044 10.365 -3.443 1.00 74.69 125 HIS A CA 1
ATOM 953 C C . HIS A 1 125 ? 3.720 9.404 -2.464 1.00 74.69 125 HIS A C 1
ATOM 955 O O . HIS A 1 125 ? 3.288 8.253 -2.362 1.00 74.69 125 HIS A O 1
ATOM 961 N N . HIS A 1 126 ? 4.747 9.856 -1.739 1.00 79.19 126 HIS A N 1
ATOM 962 C CA . HIS A 1 126 ? 5.550 8.960 -0.912 1.00 79.19 126 HIS A CA 1
ATOM 963 C C . HIS A 1 126 ? 5.365 9.170 0.588 1.00 79.19 126 HIS A C 1
ATOM 965 O O . HIS A 1 126 ? 5.219 8.187 1.306 1.00 79.19 126 HIS A O 1
ATOM 971 N N . PHE A 1 127 ? 5.373 10.407 1.088 1.00 78.00 127 PHE A N 1
ATOM 972 C CA . PHE A 1 127 ? 5.320 10.661 2.532 1.00 78.00 127 PHE A CA 1
ATOM 973 C C . PHE A 1 127 ? 3.882 10.811 3.027 1.00 78.00 127 PHE A C 1
ATOM 975 O O . PHE A 1 127 ? 3.459 10.106 3.945 1.00 78.00 127 PHE A O 1
ATOM 982 N N . CYS A 1 128 ? 3.100 11.684 2.384 1.00 85.88 128 CYS A N 1
ATOM 983 C CA . CYS A 1 128 ? 1.706 11.891 2.773 1.00 85.88 128 CYS A CA 1
ATOM 984 C C . CYS A 1 128 ? 0.861 10.635 2.551 1.00 85.88 128 CYS A C 1
ATOM 986 O O . CYS A 1 128 ? -0.016 10.367 3.362 1.00 85.88 128 CYS A O 1
ATOM 988 N N . ASN A 1 129 ? 1.153 9.842 1.517 1.00 89.12 129 ASN A N 1
ATOM 989 C CA . ASN A 1 129 ? 0.454 8.587 1.232 1.00 89.12 129 ASN A CA 1
ATOM 990 C C . ASN A 1 129 ? 0.444 7.632 2.446 1.00 89.12 129 ASN A C 1
ATOM 992 O O . ASN A 1 129 ? -0.619 7.289 2.966 1.00 89.12 129 ASN A O 1
ATOM 996 N N . GLY A 1 130 ? 1.621 7.295 2.983 1.00 88.81 130 GLY A N 1
ATOM 997 C CA . GLY A 1 130 ? 1.729 6.464 4.185 1.00 88.81 130 GLY A CA 1
ATOM 998 C C . GLY A 1 130 ? 1.178 7.146 5.437 1.00 88.81 130 GLY A C 1
ATOM 999 O O . GLY A 1 130 ? 0.492 6.504 6.228 1.00 88.81 130 GLY A O 1
ATOM 1000 N N . GLY A 1 131 ? 1.420 8.451 5.605 1.00 91.44 131 GLY A N 1
ATOM 1001 C CA . GLY A 1 131 ? 0.914 9.212 6.753 1.00 91.44 131 GLY A CA 1
ATOM 1002 C C . GLY A 1 131 ? -0.616 9.227 6.842 1.00 91.44 131 GLY A C 1
ATOM 1003 O O . GLY A 1 131 ? -1.172 8.981 7.911 1.00 91.44 131 GLY A O 1
ATOM 1004 N N . ILE A 1 132 ? -1.300 9.452 5.717 1.00 93.12 132 ILE A N 1
ATOM 1005 C CA . ILE A 1 132 ? -2.767 9.446 5.634 1.00 93.12 132 ILE A CA 1
ATOM 1006 C C . ILE A 1 132 ? -3.309 8.060 5.979 1.00 93.12 132 ILE A C 1
ATOM 1008 O O . ILE A 1 132 ? -4.237 7.955 6.775 1.00 93.12 132 ILE A O 1
ATOM 1012 N N . VAL A 1 133 ? -2.700 6.996 5.450 1.00 93.62 133 VAL A N 1
ATOM 1013 C CA . VAL A 1 133 ? -3.108 5.619 5.761 1.00 93.62 133 VAL A CA 1
ATOM 1014 C C . VAL A 1 133 ? -2.887 5.271 7.231 1.00 93.62 133 VAL A C 1
ATOM 1016 O O . VAL A 1 133 ? -3.738 4.617 7.828 1.00 93.62 133 VAL A O 1
ATOM 1019 N N . LEU A 1 134 ? -1.789 5.717 7.848 1.00 92.94 134 LEU A N 1
ATOM 1020 C CA . LEU A 1 134 ? -1.579 5.517 9.284 1.00 92.94 134 LEU A CA 1
ATOM 1021 C C . LEU A 1 134 ? -2.699 6.173 10.091 1.00 92.94 134 LEU A C 1
ATOM 1023 O O . LEU A 1 134 ? -3.307 5.512 10.930 1.00 92.94 134 LEU A O 1
ATOM 1027 N N . VAL A 1 135 ? -3.012 7.439 9.808 1.00 93.31 135 VAL A N 1
ATOM 1028 C CA . VAL A 1 135 ? -4.122 8.141 10.466 1.00 93.31 135 VAL A CA 1
ATOM 1029 C C . VAL A 1 135 ? -5.439 7.398 10.240 1.00 93.31 135 VAL A C 1
ATOM 1031 O O . VAL A 1 135 ? -6.168 7.156 11.200 1.00 93.31 135 VAL A O 1
ATOM 1034 N N . ASP A 1 136 ? -5.719 6.971 9.010 1.00 92.06 136 ASP A N 1
ATOM 1035 C CA . ASP A 1 136 ? -6.939 6.243 8.667 1.00 92.06 136 ASP A CA 1
ATOM 1036 C C . ASP A 1 136 ? -7.056 4.908 9.418 1.00 92.06 136 ASP A C 1
ATOM 1038 O O . ASP A 1 136 ? -8.130 4.583 9.916 1.00 92.06 136 ASP A O 1
ATOM 1042 N N . ILE A 1 137 ? -5.963 4.160 9.608 1.00 92.00 137 ILE A N 1
ATOM 1043 C CA . ILE A 1 137 ? -5.976 2.924 10.408 1.00 92.00 137 ILE A CA 1
ATOM 1044 C C . ILE A 1 137 ? -6.384 3.214 11.856 1.00 92.00 137 ILE A C 1
ATOM 1046 O O . ILE A 1 137 ? -7.194 2.474 12.412 1.00 92.00 137 ILE A O 1
ATOM 1050 N N . PHE A 1 138 ? -5.846 4.267 12.480 1.00 90.00 138 PHE A N 1
ATOM 1051 C CA . PHE A 1 138 ? -6.140 4.583 13.882 1.00 90.00 138 PHE A CA 1
ATOM 1052 C C . PHE A 1 138 ? -7.514 5.234 14.084 1.00 90.00 138 PHE A C 1
ATOM 1054 O O . PHE A 1 138 ? -8.141 5.000 15.119 1.00 90.00 138 PHE A O 1
ATOM 1061 N N . VAL A 1 139 ? -7.991 6.013 13.112 1.00 89.56 139 VAL A N 1
ATOM 1062 C CA . VAL A 1 139 ? -9.246 6.773 13.204 1.00 89.56 139 VAL A CA 1
ATOM 1063 C C . VAL A 1 139 ? -10.446 5.980 12.682 1.00 89.56 139 VAL A C 1
ATOM 1065 O O . VAL A 1 139 ? -11.508 6.009 13.304 1.00 89.56 139 VAL A O 1
ATOM 1068 N N . SER A 1 140 ? -10.315 5.262 11.564 1.00 86.56 140 SER A N 1
ATOM 1069 C CA . SER A 1 140 ? -11.439 4.556 10.938 1.00 86.56 140 SER A CA 1
ATOM 1070 C C . SER A 1 140 ? -11.735 3.237 11.644 1.00 86.56 140 SER A C 1
ATOM 1072 O O . SER A 1 140 ? -10.832 2.471 11.955 1.00 86.56 140 SER A O 1
ATOM 1074 N N . ALA A 1 141 ? -13.009 2.897 11.862 1.00 83.81 141 ALA A N 1
ATOM 1075 C CA . ALA A 1 141 ? -13.431 1.622 12.461 1.00 83.81 141 ALA A CA 1
ATOM 1076 C C . ALA A 1 141 ? -13.221 0.393 11.543 1.00 83.81 141 ALA A C 1
ATOM 1078 O O . ALA A 1 141 ? -13.708 -0.695 11.853 1.00 83.81 141 ALA A O 1
ATOM 1079 N N . THR A 1 142 ? -12.512 0.544 10.421 1.00 85.81 142 THR A N 1
ATOM 1080 C CA . THR A 1 142 ? -12.435 -0.465 9.363 1.00 85.81 142 THR A CA 1
ATOM 1081 C C . THR A 1 142 ? -11.698 -1.723 9.844 1.00 85.81 142 THR A C 1
ATOM 1083 O O . THR A 1 142 ? -10.579 -1.631 10.354 1.00 85.81 142 THR A O 1
ATOM 1086 N N . PRO A 1 143 ? -12.302 -2.921 9.733 1.00 87.25 143 PRO A N 1
ATOM 1087 C CA . PRO A 1 143 ? -11.660 -4.152 10.172 1.00 87.25 143 PRO A CA 1
ATOM 1088 C C . PRO A 1 143 ? -10.672 -4.687 9.130 1.00 87.25 143 PRO A C 1
ATOM 1090 O O . PRO A 1 143 ? -11.060 -4.982 7.997 1.00 87.25 143 PRO A O 1
ATOM 1093 N N . THR A 1 144 ? -9.427 -4.925 9.546 1.00 88.12 144 THR A N 1
ATOM 1094 C CA . THR A 1 144 ? -8.431 -5.657 8.746 1.00 88.12 144 THR A CA 1
ATOM 1095 C C . THR A 1 144 ? -8.407 -7.118 9.179 1.00 88.12 144 THR A C 1
ATOM 1097 O O . THR A 1 144 ? -8.228 -7.424 10.357 1.00 88.12 144 THR A O 1
ATOM 1100 N N . ARG A 1 145 ? -8.575 -8.047 8.232 1.00 86.94 145 ARG A N 1
ATOM 1101 C CA . ARG A 1 145 ? -8.549 -9.496 8.497 1.00 86.94 145 ARG A CA 1
ATOM 1102 C C . ARG A 1 145 ? -7.362 -10.151 7.798 1.00 86.94 145 ARG A C 1
ATOM 1104 O O . ARG A 1 145 ? -7.134 -9.919 6.612 1.00 86.94 145 ARG A O 1
ATOM 1111 N N . LEU A 1 146 ? -6.667 -11.039 8.509 1.00 83.88 146 LEU A N 1
ATOM 1112 C CA . LEU A 1 146 ? -5.463 -11.713 8.014 1.00 83.88 146 LEU A CA 1
ATOM 1113 C C . LEU A 1 146 ? -5.703 -12.510 6.719 1.00 83.88 146 LEU A C 1
ATOM 1115 O O . LEU A 1 146 ? -4.900 -12.440 5.795 1.00 83.88 146 LEU A O 1
ATOM 1119 N N . LEU A 1 147 ? -6.849 -13.193 6.620 1.00 87.75 147 LEU A N 1
ATOM 1120 C CA . LEU A 1 147 ? -7.211 -14.034 5.469 1.00 87.75 147 LEU A CA 1
ATOM 1121 C C . LEU A 1 147 ? -7.327 -13.267 4.138 1.00 87.75 147 LEU A C 1
ATOM 1123 O O . LEU A 1 147 ? -7.286 -13.881 3.079 1.00 87.75 147 LEU A O 1
ATOM 1127 N N . HIS A 1 148 ? -7.438 -11.936 4.173 1.00 89.56 148 HIS A N 1
ATOM 1128 C CA . HIS A 1 148 ? -7.644 -11.105 2.983 1.00 89.56 148 HIS A CA 1
ATOM 1129 C C . HIS A 1 148 ? -6.341 -10.546 2.391 1.00 89.56 148 HIS A C 1
ATOM 1131 O O . HIS A 1 148 ? -6.377 -9.587 1.624 1.00 89.56 148 HIS A O 1
ATOM 1137 N N . PHE A 1 149 ? -5.194 -11.167 2.692 1.00 89.81 149 PHE A N 1
ATOM 1138 C CA . PHE A 1 149 ? -3.907 -10.838 2.058 1.00 89.81 149 PHE A CA 1
ATOM 1139 C C . PHE A 1 149 ? -3.920 -11.065 0.532 1.00 89.81 149 PHE A C 1
ATOM 1141 O O . PHE A 1 149 ? -3.098 -10.509 -0.192 1.00 89.81 149 PHE A O 1
ATOM 1148 N N . ALA A 1 150 ? -4.885 -11.840 0.024 1.00 92.50 150 ALA A N 1
ATOM 1149 C CA . ALA A 1 150 ? -5.112 -12.026 -1.404 1.00 92.50 150 ALA A CA 1
ATOM 1150 C C . ALA A 1 150 ? -5.492 -10.723 -2.136 1.00 92.50 150 ALA A C 1
ATOM 1152 O O . ALA A 1 150 ? -5.189 -10.602 -3.318 1.00 92.50 150 ALA A O 1
ATOM 1153 N N . HIS A 1 151 ? -6.115 -9.742 -1.465 1.00 94.06 151 HIS A N 1
ATOM 1154 C CA . HIS A 1 151 ? -6.476 -8.463 -2.094 1.00 94.06 151 HIS A CA 1
ATOM 1155 C C . HIS A 1 151 ? -5.241 -7.667 -2.557 1.00 94.06 151 HIS A C 1
ATOM 1157 O O . HIS A 1 151 ? -5.128 -7.414 -3.761 1.00 94.06 151 HIS A O 1
ATOM 1163 N N . PRO A 1 152 ? -4.277 -7.321 -1.673 1.00 95.12 152 PRO A N 1
ATOM 1164 C CA . PRO A 1 152 ? -3.074 -6.621 -2.108 1.00 95.12 152 PRO A CA 1
ATOM 1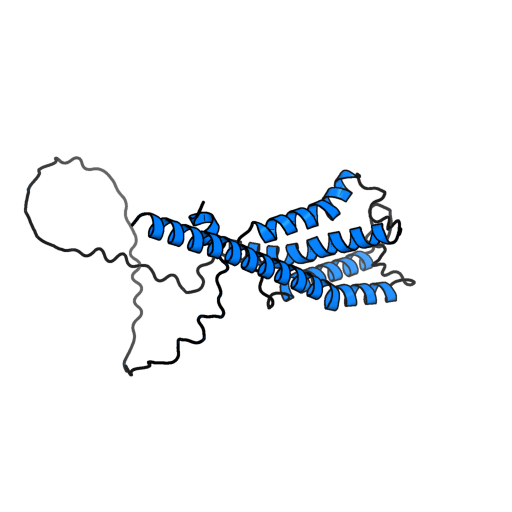165 C C . PRO A 1 152 ? -2.214 -7.465 -3.054 1.00 95.12 152 PRO A C 1
ATOM 1167 O O . PRO A 1 152 ? -1.640 -6.912 -3.986 1.00 95.12 152 PRO A O 1
ATOM 1170 N N . LEU A 1 153 ? -2.185 -8.796 -2.899 1.00 95.50 153 LEU A N 1
ATOM 1171 C CA . LEU A 1 153 ? -1.499 -9.678 -3.849 1.00 95.50 153 LEU A CA 1
ATOM 1172 C C . LEU A 1 153 ? -2.091 -9.617 -5.258 1.00 95.50 153 LEU A C 1
ATOM 1174 O O . LEU A 1 153 ? -1.341 -9.497 -6.224 1.00 95.50 153 LEU A O 1
ATOM 1178 N N . ALA A 1 154 ? -3.416 -9.700 -5.390 1.00 95.88 154 ALA A N 1
ATOM 1179 C CA . ALA A 1 154 ? -4.086 -9.643 -6.685 1.00 95.88 154 ALA A CA 1
ATOM 1180 C C . ALA A 1 154 ? -3.836 -8.297 -7.373 1.00 95.88 154 ALA A C 1
ATOM 1182 O O . ALA A 1 154 ? -3.496 -8.265 -8.554 1.00 95.88 154 ALA A O 1
ATOM 1183 N N . TYR A 1 155 ? -3.923 -7.196 -6.621 1.00 95.44 155 TYR A N 1
ATOM 1184 C CA . TYR A 1 155 ? -3.574 -5.868 -7.118 1.00 95.44 155 TYR A CA 1
ATOM 1185 C C . TYR A 1 155 ? -2.122 -5.805 -7.609 1.00 95.44 155 TYR A C 1
ATOM 1187 O O . TYR A 1 155 ? -1.873 -5.404 -8.746 1.00 95.44 155 TYR A O 1
ATOM 1195 N N . SER A 1 156 ? -1.164 -6.254 -6.791 1.00 94.88 156 SER A N 1
ATOM 1196 C CA . SER A 1 156 ? 0.249 -6.274 -7.168 1.00 94.88 156 SER A CA 1
ATOM 1197 C C . SER A 1 156 ? 0.503 -7.157 -8.387 1.00 94.88 156 SER A C 1
ATOM 1199 O O . SER A 1 156 ? 1.273 -6.772 -9.263 1.00 94.88 156 SER A O 1
ATOM 1201 N N . PHE A 1 157 ? -0.149 -8.312 -8.495 1.00 95.88 157 PHE A N 1
ATOM 1202 C CA . PHE A 1 157 ? -0.025 -9.187 -9.657 1.00 95.88 157 PHE A CA 1
ATOM 1203 C C . PHE A 1 157 ? -0.528 -8.508 -10.937 1.00 95.88 157 PHE A C 1
ATOM 1205 O O . PHE A 1 157 ? 0.204 -8.456 -11.923 1.00 95.88 157 PHE A O 1
ATOM 1212 N N . ILE A 1 158 ? -1.735 -7.931 -10.908 1.00 96.44 158 ILE A N 1
ATOM 1213 C CA . ILE A 1 158 ? -2.320 -7.212 -12.051 1.00 96.44 158 ILE A CA 1
ATOM 1214 C C . ILE A 1 158 ? -1.408 -6.060 -12.481 1.00 96.44 158 ILE A C 1
ATOM 1216 O O . ILE A 1 158 ? -1.144 -5.885 -13.670 1.00 96.44 158 ILE A O 1
ATOM 1220 N N . TYR A 1 159 ? -0.881 -5.307 -11.516 1.00 94.12 159 TYR A N 1
ATOM 1221 C CA . TYR A 1 159 ? 0.039 -4.213 -11.788 1.00 94.12 159 TYR A CA 1
ATOM 1222 C C . TYR A 1 159 ? 1.340 -4.685 -12.451 1.00 94.12 159 TYR A C 1
ATOM 1224 O O . TYR A 1 159 ? 1.784 -4.097 -13.433 1.00 94.12 159 TYR A O 1
ATOM 1232 N N . ASN A 1 160 ? 1.927 -5.786 -11.978 1.00 93.38 160 ASN A N 1
ATOM 1233 C CA . ASN A 1 160 ? 3.124 -6.356 -12.599 1.00 93.38 160 ASN A CA 1
ATOM 1234 C C . ASN A 1 160 ? 2.849 -6.891 -14.014 1.00 93.38 160 ASN A C 1
ATOM 1236 O O . ASN A 1 160 ? 3.682 -6.717 -14.900 1.00 93.38 160 ASN A O 1
ATOM 1240 N N . MET A 1 161 ? 1.675 -7.482 -14.264 1.00 94.38 161 MET A N 1
ATOM 1241 C CA . MET A 1 161 ? 1.271 -7.863 -15.625 1.00 94.38 161 MET A CA 1
ATOM 1242 C C . MET A 1 161 ? 1.187 -6.642 -16.541 1.00 94.38 161 MET A C 1
ATOM 1244 O O . MET A 1 161 ? 1.667 -6.691 -17.673 1.00 94.38 161 MET A O 1
ATOM 1248 N N . PHE A 1 162 ? 0.641 -5.531 -16.041 1.00 93.94 162 PHE A N 1
ATOM 1249 C CA . PHE A 1 162 ? 0.644 -4.266 -16.767 1.00 93.94 162 PHE A CA 1
ATOM 1250 C C . PHE A 1 162 ? 2.068 -3.800 -17.108 1.00 93.94 162 PHE A C 1
ATOM 1252 O O . PHE A 1 162 ? 2.296 -3.424 -18.254 1.00 93.94 162 PHE A O 1
ATOM 1259 N N . LEU A 1 163 ? 3.034 -3.875 -16.183 1.00 91.25 163 LEU A N 1
ATOM 1260 C CA . LEU A 1 163 ? 4.428 -3.481 -16.456 1.00 91.25 163 LEU A CA 1
ATOM 1261 C C . LEU A 1 163 ? 5.063 -4.309 -17.583 1.00 91.25 163 LEU A C 1
ATOM 1263 O O . LEU A 1 163 ? 5.743 -3.755 -18.446 1.00 91.25 163 LEU A O 1
ATOM 1267 N N . ILE A 1 164 ? 4.811 -5.621 -17.607 1.00 90.62 164 ILE A N 1
ATOM 1268 C CA . ILE A 1 164 ? 5.311 -6.507 -18.668 1.00 90.62 164 ILE A CA 1
ATOM 1269 C C . ILE A 1 164 ? 4.672 -6.143 -20.011 1.00 90.62 164 ILE A C 1
ATOM 1271 O O . ILE A 1 164 ? 5.379 -5.982 -21.002 1.00 90.62 164 ILE A O 1
ATOM 1275 N N . ILE A 1 165 ? 3.344 -5.982 -20.051 1.00 92.69 165 ILE A N 1
ATOM 1276 C CA . ILE A 1 165 ? 2.622 -5.602 -21.276 1.00 92.69 165 ILE A CA 1
ATOM 1277 C C . ILE A 1 165 ? 3.118 -4.247 -21.786 1.00 92.69 165 ILE A C 1
ATOM 1279 O O . ILE A 1 165 ? 3.394 -4.105 -22.976 1.00 92.69 165 ILE A O 1
ATOM 1283 N N . TYR A 1 166 ? 3.275 -3.275 -20.887 1.00 91.06 166 TYR A N 1
ATOM 1284 C CA . TYR A 1 166 ? 3.808 -1.953 -21.192 1.00 91.06 166 TYR A CA 1
ATOM 1285 C C . TYR A 1 166 ? 5.183 -2.054 -21.860 1.00 91.06 166 TYR A C 1
ATOM 1287 O O . TYR A 1 166 ? 5.377 -1.503 -22.944 1.00 91.06 166 TYR A O 1
ATOM 1295 N N . TRP A 1 167 ? 6.101 -2.828 -21.281 1.00 89.44 167 TRP A N 1
ATOM 1296 C CA . TRP A 1 167 ? 7.445 -3.003 -21.827 1.00 89.44 167 TRP A CA 1
ATOM 1297 C C . TRP A 1 167 ? 7.441 -3.713 -23.192 1.00 89.44 167 TRP A C 1
ATOM 1299 O O . TRP A 1 167 ? 8.032 -3.211 -24.147 1.00 89.44 167 TRP A O 1
ATOM 1309 N N . VAL A 1 168 ? 6.711 -4.830 -23.329 1.00 89.81 168 VAL A N 1
ATOM 1310 C CA . VAL A 1 168 ? 6.621 -5.591 -24.594 1.00 89.81 168 VAL A CA 1
ATOM 1311 C C . VAL A 1 168 ? 5.965 -4.768 -25.708 1.00 89.81 168 VAL A C 1
ATOM 1313 O O . VAL A 1 168 ? 6.335 -4.899 -26.872 1.00 89.81 168 VAL A O 1
ATOM 1316 N N . SER A 1 169 ? 5.022 -3.886 -25.366 1.00 91.50 169 SER A N 1
ATOM 1317 C CA . SER A 1 169 ? 4.392 -2.967 -26.322 1.00 91.50 169 SER A CA 1
ATOM 1318 C C . SER A 1 169 ? 5.302 -1.817 -26.776 1.00 91.50 169 SER A C 1
ATOM 1320 O O . SER A 1 169 ? 4.897 -1.016 -27.617 1.00 91.50 169 SER A O 1
ATOM 1322 N N . GLY A 1 170 ? 6.525 -1.731 -26.243 1.00 87.62 170 GLY A N 1
ATOM 1323 C CA . GLY A 1 170 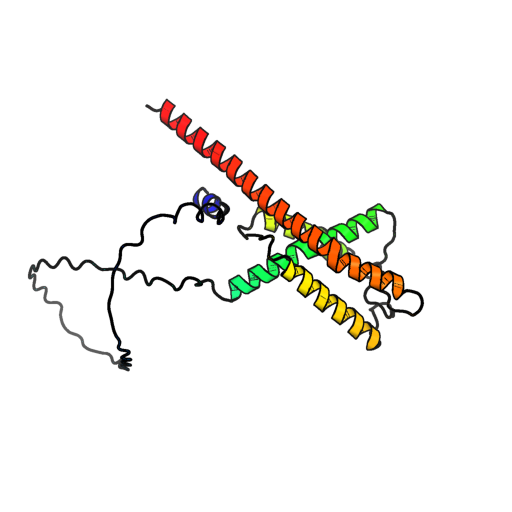? 7.455 -0.645 -26.529 1.00 87.62 170 GLY A CA 1
ATOM 1324 C C . GLY A 1 170 ? 7.050 0.666 -25.859 1.00 87.62 170 GLY A C 1
ATOM 1325 O O . GLY A 1 170 ? 7.230 1.724 -26.457 1.00 87.62 170 GLY A O 1
ATOM 1326 N N . GLY A 1 171 ? 6.466 0.605 -24.658 1.00 85.00 171 GLY A N 1
ATOM 1327 C CA . GLY A 1 171 ? 6.121 1.781 -23.865 1.00 85.00 171 GLY A CA 1
ATOM 1328 C C . GLY A 1 171 ? 7.348 2.640 -23.545 1.00 85.00 171 GLY A C 1
ATOM 1329 O O . GLY A 1 171 ? 8.427 2.118 -23.270 1.00 85.00 171 GLY A O 1
ATOM 1330 N N . TRP A 1 172 ? 7.166 3.961 -23.583 1.00 82.62 172 TRP A N 1
ATOM 1331 C CA . TRP A 1 172 ? 8.202 4.943 -23.256 1.00 82.62 172 TRP A CA 1
ATOM 1332 C C . TRP A 1 172 ? 7.756 5.808 -22.078 1.00 82.62 172 TRP A C 1
ATOM 1334 O O . TRP A 1 172 ? 6.626 6.309 -22.051 1.00 82.62 172 TRP A O 1
ATOM 1344 N N . GLY A 1 173 ? 8.632 5.948 -21.088 1.00 74.06 173 GLY A N 1
ATOM 1345 C CA . GLY A 1 173 ? 8.450 6.835 -19.951 1.00 74.06 173 GLY A CA 1
ATOM 1346 C C . GLY A 1 173 ? 8.598 8.302 -20.354 1.00 74.06 173 GLY A C 1
ATOM 1347 O O . GLY A 1 173 ? 9.022 8.631 -21.461 1.00 74.06 173 GLY A O 1
ATOM 1348 N N . ILE A 1 174 ? 8.291 9.205 -19.422 1.00 69.56 174 ILE A N 1
ATOM 1349 C CA . ILE A 1 174 ? 8.392 10.665 -19.629 1.00 69.56 174 ILE A CA 1
ATOM 1350 C C . ILE A 1 174 ? 9.825 11.086 -20.002 1.00 69.56 174 ILE A C 1
ATOM 1352 O O . ILE A 1 174 ? 10.024 12.053 -20.730 1.00 69.56 174 ILE A O 1
ATOM 1356 N N . THR A 1 175 ? 10.818 10.339 -19.525 1.00 69.00 175 THR A N 1
ATOM 1357 C CA . THR A 1 175 ? 12.248 10.563 -19.762 1.00 69.00 175 THR A CA 1
ATOM 1358 C C . THR A 1 175 ? 12.788 9.834 -20.992 1.00 69.00 175 THR A C 1
ATOM 1360 O O . THR A 1 175 ? 13.980 9.912 -21.261 1.00 69.00 175 THR A O 1
ATOM 1363 N N . GLY 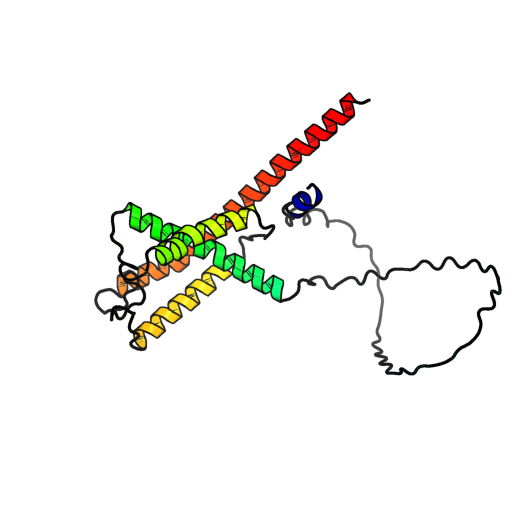A 1 176 ? 11.937 9.133 -21.749 1.00 76.12 176 GLY A N 1
ATOM 1364 C CA . GLY A 1 176 ? 12.378 8.336 -22.893 1.00 76.12 176 GLY A CA 1
ATOM 1365 C C . GLY A 1 176 ? 13.024 7.005 -22.507 1.00 76.12 176 GLY A C 1
ATOM 1366 O O . GLY A 1 176 ? 13.717 6.420 -23.328 1.00 76.12 176 GLY A O 1
ATOM 1367 N N . GLU A 1 177 ? 12.779 6.502 -21.297 1.00 79.56 177 GLU A N 1
ATOM 1368 C CA . GLU A 1 177 ? 13.203 5.155 -20.899 1.00 79.56 177 GLU A CA 1
ATOM 1369 C C . GLU A 1 177 ? 12.136 4.107 -21.225 1.00 79.56 177 GLU A C 1
ATOM 1371 O O . GLU A 1 177 ? 10.943 4.409 -21.238 1.00 79.56 177 GLU A O 1
ATOM 1376 N N . ARG A 1 178 ? 12.543 2.855 -21.461 1.00 81.31 178 ARG A N 1
ATOM 1377 C CA . ARG A 1 178 ? 11.608 1.748 -21.765 1.00 81.31 178 ARG A CA 1
ATOM 1378 C C . ARG A 1 178 ? 10.986 1.099 -20.528 1.00 81.31 178 ARG A C 1
ATOM 1380 O O . ARG A 1 178 ? 10.100 0.254 -20.645 1.00 81.31 178 ARG A O 1
ATOM 1387 N N . TRP A 1 179 ? 11.447 1.472 -19.340 1.00 79.31 179 TRP A N 1
ATOM 1388 C CA . TRP A 1 179 ? 10.895 1.025 -18.068 1.00 79.31 179 TRP A CA 1
ATOM 1389 C C . TRP A 1 179 ? 10.061 2.134 -17.432 1.00 79.31 179 TRP A C 1
ATOM 1391 O O . TRP A 1 179 ? 10.402 3.313 -17.487 1.00 79.31 179 TRP A O 1
ATOM 1401 N N . VAL A 1 180 ? 8.979 1.744 -16.757 1.00 80.00 180 VAL A N 1
ATOM 1402 C CA . VAL A 1 180 ? 8.261 2.668 -15.863 1.00 80.00 180 VAL A CA 1
ATOM 1403 C C . VAL A 1 180 ? 9.113 2.950 -14.629 1.00 80.00 180 VAL A C 1
ATOM 1405 O O . VAL A 1 180 ? 9.133 4.066 -14.118 1.00 80.00 180 VAL A O 1
ATOM 1408 N N . TYR A 1 181 ? 9.835 1.924 -14.171 1.00 77.56 181 TYR A N 1
ATOM 1409 C CA . TYR A 1 181 ? 10.623 1.977 -12.962 1.00 77.56 181 TYR A CA 1
ATOM 1410 C C . TYR A 1 181 ? 12.032 1.400 -13.172 1.00 77.56 181 TYR A C 1
ATOM 1412 O O . TYR A 1 181 ? 12.103 0.219 -13.490 1.00 77.56 181 TYR A O 1
ATOM 1420 N N . PRO A 1 182 ? 13.135 2.142 -12.916 1.00 76.25 182 PRO A N 1
ATOM 1421 C CA . PRO A 1 182 ? 14.497 1.600 -13.014 1.00 76.25 182 PRO A CA 1
ATOM 1422 C C . PRO A 1 182 ? 14.755 0.255 -12.312 1.00 76.25 182 PRO A C 1
ATOM 1424 O O . PRO A 1 182 ? 15.534 -0.552 -12.800 1.00 76.25 182 PRO A O 1
ATOM 1427 N N . VAL A 1 183 ? 14.102 -0.020 -11.174 1.00 78.19 183 VAL A N 1
ATOM 1428 C CA . VAL A 1 183 ? 14.253 -1.306 -10.449 1.00 78.19 183 VAL A CA 1
ATOM 1429 C C . VAL A 1 183 ? 13.580 -2.489 -11.156 1.00 78.19 183 VAL A C 1
ATOM 1431 O O . VAL A 1 183 ? 13.845 -3.642 -10.828 1.00 78.19 183 VAL A O 1
ATOM 1434 N N . VAL A 1 184 ? 12.677 -2.201 -12.093 1.00 84.81 184 VAL A N 1
ATOM 1435 C CA . VAL A 1 184 ? 11.959 -3.183 -12.904 1.00 84.81 184 VAL A CA 1
ATOM 1436 C C . VAL A 1 184 ? 12.261 -2.889 -14.371 1.00 84.81 184 VAL A C 1
ATOM 1438 O O . VAL A 1 184 ? 11.396 -2.473 -15.143 1.00 84.81 184 VAL A O 1
ATOM 1441 N N . ASP A 1 185 ? 13.524 -3.087 -14.737 1.00 86.62 185 ASP A N 1
ATOM 1442 C CA . ASP A 1 185 ? 13.980 -3.038 -16.120 1.00 86.62 185 ASP A CA 1
ATOM 1443 C C . ASP A 1 185 ? 14.000 -4.451 -16.723 1.00 86.62 185 ASP A C 1
ATOM 1445 O O . ASP A 1 185 ? 14.707 -5.346 -16.254 1.00 86.62 185 ASP A O 1
ATOM 1449 N N . TYR A 1 186 ? 13.193 -4.660 -17.762 1.00 86.69 186 TYR A N 1
ATOM 1450 C CA . TYR A 1 186 ? 13.110 -5.923 -18.497 1.00 86.69 186 TYR A CA 1
ATOM 1451 C C . TYR A 1 186 ? 14.044 -5.978 -19.718 1.00 86.69 186 TYR A C 1
ATOM 1453 O O . TYR A 1 186 ? 13.926 -6.901 -20.520 1.00 86.69 186 TYR A O 1
ATOM 1461 N N . SER A 1 187 ? 14.974 -5.028 -19.864 1.00 86.69 187 SER A N 1
ATOM 1462 C CA . SER A 1 187 ? 16.051 -5.091 -20.858 1.00 86.69 187 SER A CA 1
ATOM 1463 C C . SER A 1 187 ? 16.904 -6.359 -20.717 1.00 86.69 187 SER A C 1
ATOM 1465 O O . SER A 1 187 ? 16.952 -6.996 -19.659 1.00 86.69 187 SER A O 1
ATOM 1467 N N . ASP A 1 188 ? 17.610 -6.722 -21.790 1.00 84.25 188 ASP A N 1
ATOM 1468 C CA . ASP A 1 188 ? 18.415 -7.950 -21.851 1.00 84.25 188 ASP A CA 1
ATOM 1469 C C . ASP A 1 188 ? 19.464 -8.045 -20.728 1.00 84.25 188 ASP A C 1
ATOM 1471 O O . ASP A 1 188 ? 19.791 -9.144 -20.273 1.00 84.25 188 ASP A O 1
ATOM 1475 N N . GLU A 1 189 ? 19.952 -6.905 -20.238 1.00 84.69 189 GLU A N 1
ATOM 1476 C CA . GLU A 1 189 ? 20.950 -6.824 -19.169 1.00 84.69 189 GLU A CA 1
ATOM 1477 C C . GLU A 1 189 ? 20.333 -6.992 -17.766 1.00 84.69 189 GLU A C 1
ATOM 1479 O O . GLU A 1 189 ? 20.957 -7.587 -16.883 1.00 84.69 189 GLU A O 1
ATOM 1484 N N . HIS A 1 190 ? 19.089 -6.541 -17.559 1.00 86.81 190 HIS A N 1
ATOM 1485 C CA . HIS A 1 190 ? 18.488 -6.386 -16.226 1.00 86.81 190 HIS A CA 1
ATOM 1486 C C . HIS A 1 190 ? 17.245 -7.252 -15.968 1.00 86.81 190 HIS A C 1
ATOM 1488 O O . HIS A 1 190 ? 16.747 -7.293 -14.841 1.00 86.81 190 HIS A O 1
ATOM 1494 N N . TRP A 1 191 ? 16.761 -8.029 -16.942 1.00 88.12 191 TRP A N 1
ATOM 1495 C CA . TRP A 1 191 ? 15.523 -8.799 -16.764 1.00 88.12 191 TRP A CA 1
ATOM 1496 C C . TRP A 1 191 ? 15.579 -9.797 -15.593 1.00 88.12 191 TRP A C 1
ATOM 1498 O O . TRP A 1 191 ? 14.585 -9.984 -14.890 1.00 88.12 191 TRP A O 1
ATOM 1508 N N . ARG A 1 192 ? 16.736 -10.431 -15.341 1.00 91.06 192 ARG A N 1
ATOM 1509 C CA . ARG A 1 192 ? 16.907 -11.405 -14.244 1.00 91.06 192 ARG A CA 1
ATOM 1510 C C . ARG A 1 192 ? 16.735 -10.766 -12.861 1.00 91.06 192 ARG A C 1
ATOM 1512 O O . ARG A 1 192 ? 15.882 -11.251 -12.113 1.00 91.06 192 ARG A O 1
ATOM 1519 N N . PRO A 1 193 ? 17.505 -9.722 -12.484 1.00 90.94 193 PRO A N 1
ATOM 1520 C CA . PRO A 1 193 ? 17.313 -9.062 -11.195 1.00 90.94 193 PRO A CA 1
ATOM 1521 C C . PRO A 1 193 ? 15.910 -8.458 -11.055 1.00 90.94 193 PRO A C 1
ATOM 1523 O O . PRO A 1 193 ? 15.325 -8.574 -9.979 1.00 90.94 193 PRO A O 1
ATOM 1526 N N . SER A 1 194 ? 15.322 -7.927 -12.132 1.00 90.50 194 SER A N 1
ATOM 1527 C CA . SER A 1 194 ? 13.956 -7.386 -12.125 1.00 90.50 194 SER A CA 1
ATOM 1528 C C . SER A 1 194 ? 12.899 -8.447 -11.809 1.00 90.50 194 SER A C 1
ATOM 1530 O O . SER A 1 194 ? 12.036 -8.232 -10.958 1.00 90.50 194 SER A O 1
ATOM 1532 N N . VAL A 1 195 ? 12.976 -9.631 -12.428 1.00 92.38 195 VAL A N 1
ATOM 1533 C CA . VAL A 1 195 ? 12.051 -10.741 -12.130 1.00 92.38 195 VAL A CA 1
ATOM 1534 C C . VAL A 1 195 ? 12.197 -11.204 -10.680 1.00 92.38 195 VAL A C 1
ATOM 1536 O O . VAL A 1 195 ? 11.193 -11.411 -10.000 1.00 92.38 195 VAL A O 1
ATOM 1539 N N . ILE A 1 196 ? 13.428 -11.326 -10.175 1.00 93.38 196 ILE A N 1
ATOM 1540 C CA . ILE A 1 196 ? 13.676 -11.704 -8.776 1.00 93.38 196 ILE A CA 1
ATOM 1541 C C . ILE A 1 196 ? 13.078 -10.662 -7.824 1.00 93.38 196 ILE A C 1
ATOM 1543 O O . ILE A 1 196 ? 12.379 -11.030 -6.879 1.00 93.38 196 ILE A O 1
ATOM 1547 N N . PHE A 1 197 ? 13.301 -9.373 -8.090 1.00 91.56 197 PHE A N 1
ATOM 1548 C CA . PHE A 1 197 ? 12.748 -8.279 -7.295 1.00 91.56 197 PHE A CA 1
ATOM 1549 C C . PHE A 1 197 ? 11.216 -8.324 -7.257 1.00 91.56 197 PHE A C 1
ATOM 1551 O O . PHE A 1 197 ? 10.628 -8.250 -6.179 1.00 91.56 197 PHE A O 1
ATOM 1558 N N . VAL A 1 198 ? 10.566 -8.526 -8.407 1.00 93.56 198 VAL A N 1
ATOM 1559 C CA . VAL A 1 198 ? 9.103 -8.642 -8.504 1.00 93.56 198 VAL A CA 1
ATOM 1560 C C . VAL A 1 198 ? 8.577 -9.852 -7.732 1.00 93.56 198 VAL A C 1
ATOM 1562 O O . VAL A 1 198 ? 7.592 -9.727 -7.007 1.00 93.56 198 VAL A O 1
ATOM 1565 N N . LEU A 1 199 ? 9.233 -11.012 -7.830 1.00 94.94 199 LEU A N 1
ATOM 1566 C CA . LEU A 1 199 ? 8.820 -12.220 -7.107 1.00 94.94 199 LEU A CA 1
ATOM 1567 C C . LEU A 1 199 ? 8.959 -12.056 -5.589 1.00 94.94 199 LEU A C 1
ATOM 1569 O O . LEU A 1 199 ? 8.042 -12.416 -4.851 1.00 94.94 199 LEU A O 1
ATOM 1573 N N . ILE A 1 200 ? 10.065 -11.476 -5.116 1.00 95.88 200 ILE A N 1
ATOM 1574 C CA . ILE A 1 200 ? 10.260 -11.159 -3.693 1.00 95.88 200 ILE A CA 1
ATOM 1575 C C . ILE A 1 200 ? 9.216 -10.132 -3.238 1.00 95.88 200 ILE A C 1
ATOM 1577 O O . ILE A 1 200 ? 8.581 -10.308 -2.197 1.00 95.88 200 ILE A O 1
ATOM 1581 N N . GLY A 1 201 ? 8.998 -9.087 -4.037 1.00 93.44 201 GLY A N 1
ATOM 1582 C CA . GLY A 1 201 ? 7.981 -8.071 -3.800 1.00 93.44 201 GLY A CA 1
ATOM 1583 C C . GLY A 1 201 ? 6.595 -8.685 -3.610 1.00 93.44 201 GLY A C 1
ATOM 1584 O O . GLY A 1 201 ? 5.925 -8.422 -2.613 1.00 93.44 201 GLY A O 1
ATOM 1585 N N . LEU A 1 202 ? 6.197 -9.560 -4.534 1.00 95.25 202 LEU A N 1
ATOM 1586 C CA . LEU A 1 202 ? 4.884 -10.188 -4.549 1.00 95.25 202 LEU A CA 1
ATOM 1587 C C . LEU A 1 202 ? 4.713 -11.200 -3.413 1.00 95.25 202 LEU A C 1
ATOM 1589 O O . LEU A 1 202 ? 3.741 -11.113 -2.677 1.00 95.25 202 LEU A O 1
ATOM 1593 N N . PHE A 1 203 ? 5.634 -12.148 -3.235 1.00 95.56 203 PHE A N 1
ATOM 1594 C CA . PHE A 1 203 ? 5.419 -13.279 -2.320 1.00 95.56 203 PHE A CA 1
ATOM 1595 C C . PHE A 1 203 ? 5.939 -13.067 -0.899 1.00 95.56 203 PHE A C 1
ATOM 1597 O O . PHE A 1 203 ? 5.569 -13.824 -0.004 1.00 95.56 203 PHE A O 1
ATOM 1604 N N . VAL A 1 204 ? 6.778 -12.056 -0.672 1.00 96.12 204 VAL A N 1
ATOM 1605 C CA . VAL A 1 204 ? 7.362 -11.786 0.648 1.00 96.12 204 VAL A CA 1
ATOM 1606 C C . VAL A 1 204 ? 6.951 -10.408 1.135 1.00 96.12 204 VAL A C 1
ATOM 1608 O O . VAL A 1 204 ? 6.317 -10.284 2.181 1.00 96.12 204 VAL A O 1
ATOM 1611 N N . VAL A 1 205 ? 7.271 -9.367 0.370 1.00 95.75 205 VAL A N 1
ATOM 1612 C CA . VAL A 1 205 ? 7.134 -7.988 0.847 1.00 95.75 205 VAL A CA 1
ATOM 1613 C C . VAL A 1 205 ? 5.664 -7.598 1.011 1.00 95.75 205 VAL A C 1
ATOM 1615 O O . VAL A 1 205 ? 5.277 -7.138 2.082 1.00 95.75 205 VAL A O 1
ATOM 1618 N N . VAL A 1 206 ? 4.818 -7.827 0.004 1.00 95.81 206 VAL A N 1
ATOM 1619 C CA . VAL A 1 206 ? 3.383 -7.498 0.076 1.00 95.81 206 VAL A CA 1
ATOM 1620 C C . VAL A 1 206 ? 2.680 -8.213 1.246 1.00 95.81 206 VAL A C 1
ATOM 1622 O O . VAL A 1 206 ? 2.016 -7.527 2.031 1.00 95.81 206 VAL A O 1
ATOM 1625 N N . PRO A 1 207 ? 2.853 -9.536 1.459 1.00 95.50 207 PRO A N 1
ATOM 1626 C CA . PRO A 1 207 ? 2.331 -10.209 2.646 1.00 95.50 207 PRO A CA 1
ATOM 1627 C C . PRO A 1 207 ? 2.838 -9.614 3.961 1.00 95.50 207 PRO A C 1
ATOM 1629 O O . PRO A 1 207 ? 2.038 -9.403 4.867 1.00 95.50 207 PRO A O 1
ATOM 1632 N N . VAL A 1 208 ? 4.130 -9.285 4.070 1.00 96.81 208 VAL A N 1
ATOM 1633 C CA . VAL A 1 208 ? 4.698 -8.659 5.278 1.00 96.81 208 VAL A CA 1
ATOM 1634 C C . VAL A 1 208 ? 4.035 -7.313 5.578 1.00 96.81 208 VAL A C 1
ATOM 1636 O O . VAL A 1 208 ? 3.690 -7.045 6.728 1.00 96.81 208 VAL A O 1
ATOM 1639 N N . PHE A 1 209 ? 3.784 -6.480 4.568 1.00 96.00 209 PHE A N 1
ATOM 1640 C CA . PHE A 1 209 ? 3.073 -5.215 4.770 1.00 96.00 209 PHE A CA 1
ATOM 1641 C C . PHE A 1 209 ? 1.592 -5.414 5.115 1.00 96.00 209 PHE A C 1
ATOM 1643 O O . PHE A 1 209 ? 1.057 -4.672 5.938 1.00 96.00 209 PHE A O 1
ATOM 1650 N N . HIS A 1 210 ? 0.933 -6.446 4.580 1.00 95.62 210 HIS A N 1
ATOM 1651 C CA . HIS A 1 210 ? -0.418 -6.818 5.024 1.00 95.62 210 HIS A CA 1
ATOM 1652 C C . HIS A 1 210 ? -0.436 -7.250 6.497 1.00 95.62 210 HIS A C 1
ATOM 1654 O O . HIS A 1 210 ? -1.311 -6.832 7.257 1.00 95.62 210 HIS A O 1
ATOM 1660 N N . LEU A 1 211 ? 0.567 -8.024 6.932 1.00 95.62 211 LEU A N 1
ATOM 1661 C CA . LEU A 1 211 ? 0.759 -8.385 8.342 1.00 95.62 211 LEU A CA 1
ATOM 1662 C C . LEU A 1 211 ? 0.995 -7.153 9.217 1.00 95.62 211 LEU A C 1
ATOM 1664 O O . LEU A 1 211 ? 0.437 -7.071 10.309 1.00 95.62 211 LEU A O 1
ATOM 1668 N N . LEU A 1 212 ? 1.779 -6.185 8.738 1.00 95.62 212 LEU A N 1
ATOM 1669 C CA . LEU A 1 212 ? 2.020 -4.929 9.443 1.00 95.62 212 LEU A CA 1
ATOM 1670 C C . LEU A 1 212 ? 0.715 -4.151 9.655 1.00 95.62 212 LEU A C 1
ATOM 1672 O O . LEU A 1 212 ? 0.426 -3.751 10.781 1.00 95.62 212 LEU A O 1
ATOM 1676 N N . VAL A 1 213 ? -0.110 -3.991 8.614 1.00 95.38 213 VAL A N 1
ATOM 1677 C CA . VAL A 1 213 ? -1.423 -3.326 8.726 1.00 95.38 213 VAL A CA 1
ATOM 1678 C C . VAL A 1 213 ? -2.338 -4.078 9.691 1.00 95.38 213 VAL A C 1
ATOM 1680 O O . VAL A 1 213 ? -3.005 -3.461 10.522 1.00 95.38 213 VAL A O 1
ATOM 1683 N N . PHE A 1 214 ? -2.348 -5.411 9.636 1.00 94.62 214 PHE A N 1
ATOM 1684 C CA . PHE A 1 214 ? -3.095 -6.225 10.591 1.00 94.62 214 PHE A CA 1
ATOM 1685 C C . PHE A 1 214 ? -2.603 -6.022 12.036 1.00 94.62 214 PHE A C 1
ATOM 1687 O O . PHE A 1 214 ? -3.413 -5.875 12.953 1.00 94.62 214 PHE A O 1
ATOM 1694 N N . GLY A 1 215 ? -1.287 -5.947 12.242 1.00 94.06 215 GLY A N 1
ATOM 1695 C CA . GLY A 1 215 ? -0.672 -5.637 13.531 1.00 94.06 215 GLY A CA 1
ATOM 1696 C C . GLY A 1 215 ? -1.075 -4.257 14.057 1.00 94.06 215 GLY A C 1
ATOM 1697 O O . GLY A 1 215 ? -1.487 -4.145 15.210 1.00 94.06 215 GLY A O 1
ATOM 1698 N N . LEU A 1 216 ? -1.048 -3.225 13.208 1.00 94.44 216 LEU A N 1
ATOM 1699 C CA . LEU A 1 216 ? -1.498 -1.869 13.551 1.00 94.44 216 LEU A CA 1
ATOM 1700 C C . LEU A 1 216 ? -2.989 -1.833 13.912 1.00 94.44 216 LEU A C 1
ATOM 1702 O O . LEU A 1 216 ? -3.379 -1.205 14.897 1.00 94.44 216 LEU A O 1
ATOM 1706 N N . TYR A 1 217 ? -3.820 -2.572 13.175 1.00 93.81 217 TYR A N 1
ATOM 1707 C CA . TYR A 1 217 ? -5.234 -2.741 13.500 1.00 93.81 217 TYR A CA 1
ATOM 1708 C C . TYR A 1 217 ? -5.434 -3.382 14.885 1.00 93.81 217 TYR A C 1
ATOM 1710 O O . TYR A 1 217 ? -6.231 -2.887 15.689 1.00 93.81 217 TYR A O 1
ATOM 1718 N N . LYS A 1 218 ? -4.687 -4.450 15.206 1.00 92.50 218 LYS A N 1
ATOM 1719 C CA . LYS A 1 218 ? -4.737 -5.104 16.526 1.00 92.50 218 LYS A CA 1
ATOM 1720 C C . LYS A 1 218 ? -4.236 -4.181 17.635 1.00 92.50 218 LYS A C 1
ATOM 1722 O O . LYS A 1 218 ? -4.877 -4.123 18.684 1.00 92.50 218 LYS A O 1
ATOM 1727 N N . LEU A 1 219 ? -3.153 -3.439 17.393 1.00 92.94 219 LEU A N 1
ATOM 1728 C CA . LEU A 1 219 ? -2.620 -2.436 18.316 1.00 92.94 219 LEU A CA 1
ATOM 1729 C C . LEU A 1 219 ? -3.684 -1.388 18.643 1.00 92.94 219 LEU A C 1
ATOM 1731 O O . LEU A 1 219 ? -3.966 -1.144 19.812 1.00 92.94 219 LEU A O 1
ATOM 1735 N N . ARG A 1 220 ? -4.344 -0.828 17.629 1.00 92.75 220 ARG A N 1
ATOM 1736 C CA . ARG A 1 220 ? -5.453 0.106 17.828 1.00 92.75 220 ARG A CA 1
ATOM 1737 C C . ARG A 1 220 ? -6.580 -0.508 18.656 1.00 92.75 220 ARG A C 1
ATOM 1739 O O . ARG A 1 220 ? -7.035 0.117 19.608 1.00 92.75 220 ARG A O 1
ATOM 1746 N N . CYS A 1 221 ? -7.022 -1.724 18.329 1.00 89.56 221 CYS A N 1
ATOM 1747 C CA . CYS A 1 221 ? -8.077 -2.384 19.101 1.00 89.56 221 CYS A CA 1
ATOM 1748 C C . CYS A 1 221 ? -7.667 -2.593 20.571 1.00 89.56 221 CYS A C 1
ATOM 1750 O O . CYS A 1 221 ? -8.506 -2.440 21.456 1.00 89.56 221 CYS A O 1
ATOM 1752 N N . ALA A 1 222 ? -6.394 -2.893 20.846 1.00 89.25 222 ALA A N 1
ATOM 1753 C CA . ALA A 1 222 ? -5.872 -2.970 22.208 1.00 89.25 222 ALA A CA 1
ATOM 1754 C C . ALA A 1 222 ? -5.891 -1.602 22.909 1.00 89.25 222 ALA A C 1
ATOM 1756 O O . ALA A 1 222 ? -6.395 -1.505 24.023 1.00 89.25 222 ALA A O 1
ATOM 1757 N N . LEU A 1 223 ? -5.434 -0.536 22.243 1.00 91.00 223 LEU A N 1
ATOM 1758 C CA . LEU A 1 223 ? -5.454 0.826 22.790 1.00 91.00 223 LEU A CA 1
ATOM 1759 C C . LEU A 1 223 ? -6.874 1.281 23.148 1.00 91.00 223 LEU A C 1
ATOM 1761 O O . LEU A 1 223 ? -7.099 1.780 24.249 1.00 91.00 223 LEU A O 1
ATOM 1765 N N . VAL A 1 224 ? -7.846 1.054 22.260 1.00 89.69 224 VAL A N 1
ATOM 1766 C CA . VAL A 1 224 ? -9.256 1.397 22.509 1.00 89.69 224 VAL A CA 1
ATOM 1767 C C . VAL A 1 224 ? -9.800 0.637 23.721 1.00 89.69 224 VAL A C 1
ATOM 1769 O O . VAL A 1 224 ? -10.465 1.233 24.566 1.00 89.69 224 VAL A O 1
ATOM 1772 N N . ARG A 1 225 ? -9.484 -0.659 23.850 1.00 87.94 225 ARG A N 1
ATOM 1773 C CA . ARG A 1 225 ? -9.883 -1.473 25.011 1.00 87.94 225 ARG A CA 1
ATOM 1774 C C . ARG A 1 225 ? -9.266 -0.955 26.311 1.00 87.94 225 ARG A C 1
ATOM 1776 O O . ARG A 1 225 ? -9.986 -0.832 27.295 1.00 87.94 225 ARG A O 1
ATOM 1783 N N . CYS A 1 226 ? -7.979 -0.606 26.311 1.00 88.62 226 CYS A N 1
ATOM 1784 C CA . CYS A 1 226 ? -7.307 -0.057 27.490 1.00 88.62 226 CYS A CA 1
ATOM 1785 C C . CYS A 1 226 ? -7.939 1.266 27.944 1.00 88.62 226 CYS A C 1
ATOM 1787 O O . CYS A 1 226 ? -8.239 1.429 29.123 1.00 88.62 226 CYS A O 1
ATOM 1789 N N . VAL A 1 227 ? -8.196 2.192 27.014 1.00 88.75 227 VAL A N 1
ATOM 1790 C CA . VAL A 1 227 ? -8.791 3.500 27.339 1.00 88.75 227 VAL A CA 1
ATOM 1791 C C . VAL A 1 227 ? -10.220 3.342 27.865 1.00 88.75 227 VAL A C 1
ATOM 1793 O O . VAL A 1 227 ? -10.576 3.947 28.876 1.00 88.75 227 VAL A O 1
ATOM 1796 N N . LEU A 1 228 ? -11.032 2.491 27.233 1.00 85.69 228 LEU A N 1
ATOM 1797 C CA . LEU A 1 228 ? -12.398 2.230 27.693 1.00 85.69 228 LEU A CA 1
ATOM 1798 C C . LEU A 1 228 ? -12.444 1.525 29.055 1.00 85.69 228 LEU A C 1
ATOM 1800 O O . LEU A 1 228 ? -13.295 1.876 29.868 1.00 85.69 228 LEU A O 1
ATOM 1804 N N . GLY A 1 229 ? -11.521 0.595 29.325 1.00 82.69 229 GLY A N 1
ATOM 1805 C CA . GLY A 1 229 ? -11.387 -0.041 30.639 1.00 82.69 229 GLY A CA 1
ATOM 1806 C C . GLY A 1 229 ? -11.112 0.984 31.739 1.00 82.69 229 GLY A C 1
ATOM 1807 O O . GLY A 1 229 ? -11.865 1.069 32.701 1.00 82.69 229 GLY A O 1
ATOM 1808 N N . THR A 1 230 ? -10.129 1.869 31.535 1.00 82.56 230 THR A N 1
ATOM 1809 C CA . THR A 1 230 ? -9.821 2.927 32.517 1.00 82.56 230 THR A CA 1
ATOM 1810 C C . THR A 1 230 ? -10.981 3.901 32.749 1.00 82.56 230 THR A C 1
ATOM 1812 O O . THR A 1 230 ? -11.158 4.403 33.859 1.00 82.56 230 THR A O 1
ATOM 1815 N N . ALA A 1 231 ? -11.793 4.167 31.720 1.00 80.62 231 ALA A N 1
ATOM 1816 C CA . ALA A 1 231 ? -12.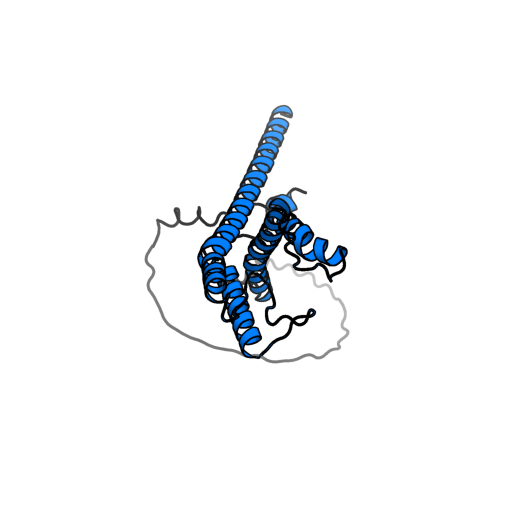965 5.028 31.845 1.00 80.62 231 ALA A CA 1
ATOM 1817 C C . ALA A 1 231 ? -14.097 4.357 32.642 1.00 80.62 231 ALA A C 1
ATOM 1819 O O . ALA A 1 231 ? -14.758 5.031 33.434 1.00 80.62 231 ALA A O 1
ATOM 1820 N N . ALA A 1 232 ? -14.307 3.049 32.455 1.00 82.06 232 ALA A N 1
ATOM 1821 C CA . ALA A 1 232 ? -15.289 2.279 33.216 1.00 82.06 232 ALA A CA 1
ATOM 1822 C C . ALA A 1 232 ? -14.913 2.218 34.705 1.00 82.06 232 ALA A C 1
ATOM 1824 O O . ALA A 1 232 ? -15.737 2.568 35.551 1.00 82.06 232 ALA A O 1
ATOM 1825 N N . ASP A 1 233 ? -13.649 1.907 35.006 1.00 84.75 233 ASP A N 1
ATOM 1826 C CA . ASP A 1 233 ? -13.128 1.845 36.377 1.00 84.75 233 ASP A CA 1
ATOM 1827 C C . ASP A 1 233 ? -13.262 3.201 37.098 1.00 84.75 233 ASP A C 1
ATOM 1829 O O . ASP A 1 233 ? -13.640 3.278 38.270 1.00 84.75 233 ASP A O 1
ATOM 1833 N N . GLY A 1 234 ? -12.991 4.305 36.392 1.00 83.81 234 GLY A N 1
ATOM 1834 C CA . GLY A 1 234 ? -13.156 5.658 36.930 1.00 83.81 234 GLY A CA 1
ATOM 1835 C C . GLY A 1 234 ? -14.616 6.018 37.231 1.00 83.81 234 GLY A C 1
ATOM 1836 O O . GLY A 1 234 ? -14.906 6.623 38.268 1.00 83.81 234 GLY A O 1
ATOM 1837 N N . ALA A 1 235 ? -15.544 5.633 36.352 1.00 84.94 235 ALA A N 1
ATOM 1838 C CA . ALA A 1 235 ? -16.972 5.879 36.537 1.00 84.94 235 ALA A CA 1
ATOM 1839 C C . ALA A 1 235 ? -17.537 5.091 37.732 1.00 84.94 235 ALA A C 1
ATOM 1841 O O . ALA A 1 235 ? -18.261 5.658 38.552 1.00 84.94 235 ALA A O 1
ATOM 1842 N N . GLU A 1 236 ? -17.155 3.819 37.876 1.00 90.00 236 GLU A N 1
ATOM 1843 C CA . GLU A 1 236 ? -17.552 2.976 39.009 1.00 90.00 236 GLU A CA 1
ATOM 1844 C C . GLU A 1 236 ? -17.020 3.526 40.337 1.00 90.00 236 GLU A C 1
ATOM 1846 O O . GLU A 1 236 ? -17.777 3.692 41.295 1.00 90.00 236 GLU A O 1
ATOM 1851 N N . ARG A 1 237 ? -15.744 3.926 40.376 1.00 87.69 237 ARG A N 1
ATOM 1852 C CA . ARG A 1 237 ? -15.130 4.520 41.571 1.00 87.69 237 ARG A CA 1
ATOM 1853 C C . ARG A 1 237 ? -15.825 5.804 42.020 1.00 87.69 237 ARG A C 1
ATOM 1855 O O . ARG A 1 237 ? -15.958 6.039 43.215 1.00 87.69 237 ARG A O 1
ATOM 1862 N N . THR A 1 238 ? -16.263 6.635 41.077 1.00 88.88 238 THR A N 1
ATOM 1863 C CA . THR A 1 238 ? -16.962 7.893 41.386 1.00 88.88 238 THR A CA 1
ATOM 1864 C C . THR A 1 238 ? -18.353 7.628 41.961 1.00 88.88 238 THR A C 1
ATOM 1866 O O . THR A 1 238 ? -18.765 8.314 42.892 1.00 88.88 238 THR A O 1
ATOM 1869 N N . ARG A 1 239 ? -19.050 6.599 41.461 1.00 89.56 239 ARG A N 1
ATOM 1870 C CA . ARG A 1 239 ? -20.358 6.174 41.976 1.00 89.56 239 ARG A CA 1
ATOM 1871 C C . ARG A 1 239 ? -20.270 5.690 43.426 1.00 89.56 239 ARG A C 1
ATOM 1873 O O . ARG A 1 239 ? -21.064 6.129 44.249 1.00 89.56 239 ARG A O 1
ATOM 1880 N N . LEU A 1 240 ? -19.272 4.863 43.744 1.00 92.06 240 LEU A N 1
ATOM 1881 C CA . LEU A 1 240 ? -19.055 4.345 45.103 1.00 92.06 240 LEU A CA 1
ATOM 1882 C C . LEU A 1 240 ? -18.711 5.431 46.133 1.00 92.06 240 LEU A C 1
ATOM 1884 O O . LEU A 1 240 ? -18.898 5.217 47.321 1.00 92.06 240 LEU A O 1
ATOM 1888 N N . LEU A 1 241 ? -18.182 6.580 45.702 1.00 90.88 241 LEU A N 1
ATOM 1889 C CA . LEU A 1 241 ? -17.869 7.709 46.589 1.00 90.88 241 LEU A CA 1
ATOM 1890 C C . LEU A 1 241 ? -19.057 8.662 46.805 1.00 90.88 241 LEU A C 1
ATOM 1892 O O . LEU A 1 241 ? -18.946 9.588 47.606 1.00 90.88 241 LEU A O 1
ATOM 1896 N N . SER A 1 242 ? -20.152 8.481 46.061 1.00 91.12 242 SER A N 1
ATOM 1897 C CA . SER A 1 242 ? -21.361 9.315 46.140 1.00 91.12 242 SER A CA 1
ATOM 1898 C C . SER A 1 242 ? -22.520 8.679 46.919 1.00 91.12 242 SER A C 1
ATOM 1900 O O . SER A 1 242 ? -23.539 9.343 47.105 1.00 91.12 242 SER A O 1
ATOM 1902 N N . GLU A 1 243 ? -22.364 7.426 47.355 1.00 80.31 243 GLU A N 1
ATOM 1903 C CA . GLU A 1 243 ? -23.275 6.690 48.251 1.00 80.31 243 GLU A CA 1
ATOM 1904 C C . GLU A 1 243 ? -22.710 6.660 49.679 1.00 80.31 243 GLU A C 1
ATOM 1906 O O . GLU A 1 243 ? -23.523 6.742 50.628 1.00 80.31 243 GLU A O 1
#

Radius of gyration: 29.93 Å; chains: 1; bounding box: 90×52×75 Å

Secondary structure (DSSP, 8-state):
-HHHHHHTS----GGGGSS--S--------------------------------------------------TT---HHHHHHHHHHHHHHHHHHHHHHHHHHHHHTT----SSTTS-HHHHHIIIIIHHHHHHHHHHHS-PPP-GGGGHHHHHHHHHHHHHHHHHHHTT---TTS-S-SSTTS--STTTHHHHHHHHHHIIIIIHHHHHHHHHHHHHHHHHHHHHHHHHHHHHHHHHHHT--

Sequence (243 aa):
MAAIVTSLACPDVDSRCHERGNSSTLALGGKHKTSSRRLRESFSPGGTGNFEVESDSEDSNDGLSVDVSTAPPDDLCWYHKTMWVLYNTMAPIALLITFLRTLAMGFGTSFEWTNHLNPLTDILHHFCNGGIVLVDIFVSATPTRLLHFAHPLAYSFIYNMFLIIYWVSGGWGITGERWVYPVVDYSDEHWRPSVIFVLIGLFVVVPVFHLLVFGLYKLRCALVRCVLGTAADGAERTRLLSE

pLDDT: mean 71.64, std 24.53, range [27.03, 96.81]

InterPro domains:
  IPR049352 Rolling stone [PF21534] (81-225)

Foldseek 3Di:
DVVLLVLLAQPDPPVPPPPPPDDDDDDDDDDDDDDDDDDDDDDDDDDDDDDDDDDDDDDDPPPPPPVPPPPPPPPDDPVVVVVLLVLLQQLLVLLLQLVVVVVCVVVVNCQVLDVPPDVVCVCVSHPVSNVVSLCCLLNPSRDQDLVSLVSNLVVLVVVVVVQVVQLVVQHADPVRDSGNHPQQDCPPVRVVSNVVVSVCCRPPSSSVSSVVSNVSNVVSSVVSVVVVVVVVVVVVVVVVVVD

Organism: Branchiostoma belcheri (NCBI:txid7741)